Protein AF-0000000068441335 (afdb_homodimer)

Secondary structure (DSSP, 8-state):
-HHHHHHHHHHHHHTT----------HHHHHHHHB-S-S-HHHHHHHHHHHTT--SSS--SEEEEE-S-HHHHHHGGGTTEEE-STTEEEESS-EEEEEEEE-SBTTB--EEEEEEEE-EEEEEETTEEEEEEEE-/-HHHHHHHHHHHHHHH----------HHHHHHHHB-S-S-HHHHHHHHHHHTT--SSS--SEEEEE-S-HHHHHHGGGTTEEE-STTEEEESS-EEEEEEEE-SBTTB--EEEEEEEE-EEEEEETTEEEEEEEE-

InterPro domains:
  IPR001427 Pancreatic ribonuclease [PR00794] (45-64)
  IPR001427 Pancreatic ribonuclease [PR00794] (65-84)
  IPR001427 Pancreatic ribonuclease [PR00794] (87-105)
  IPR001427 Pancreatic ribonuclease [PR00794] (107-129)
  IPR001427 Pancreatic ribonuclease [PTHR11437] (4-134)
  IPR023412 Ribonuclease A-domain [PF00074] (26-132)
  IPR023412 Ribonuclease A-domain [SM00092] 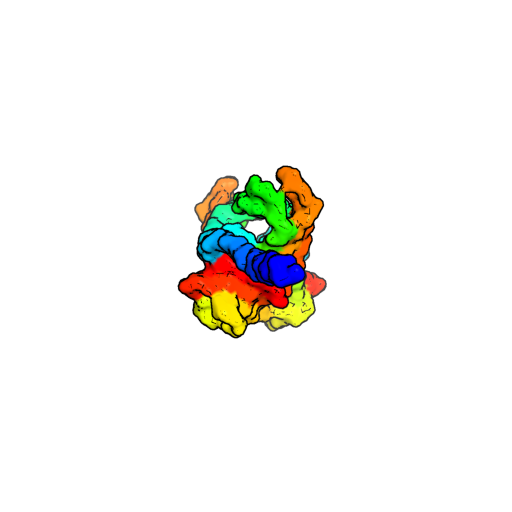(23-136)
  IPR036816 Ribonuclease A-like domain superfamily [G3DSA:3.10.130.10] (21-135)
  IPR036816 Ribonuclease A-like domain superfamily [SSF54076] (21-134)

Nearest PDB structures (foldseek):
  2zpo-assembly1_A  TM=8.616E-01  e=1.300E-09  Chelonia mydas
  3zbv-assembly1_A-2  TM=9.403E-01  e=8.404E-08  Mus musculus
  4qfi-assembly1_A  TM=8.355E-01  e=3.959E-08  Rattus norvegicus
  7bfl-assembly2_B  TM=8.631E-01  e=4.445E-08  Salmo salar
  3zbw-assembly1_A  TM=9.139E-01  e=3.004E-07  Mus musculus

Foldseek 3Di:
DVVVVVVVVVVVVVVPPCPVPPPPDDPVNVCVVPPDDDPALQVVCVVVCVVVVVQPPWADFKDKDWDDDQVLVLVQLVPQFDDDDDQKTKHPDKTWMKIWGWDDTPPDTGTDIDIDIFIWIFRDDPSGGDDTDDTD/DVVVVVVVVVVVVVVPPCPVPPPPDDPVNVCVVPPDDDPALQVVCVVVCVVVVVQPPWADFKDKDWDDDQVLVLVQLVPQFDDDDDQKTKHPDKTWMKIWGWDDTPPDTGTDIDIDIFIWIFRDDPSGGDDTDDTD

Radius of gyration: 25.33 Å; Cα contacts (8 Å, |Δi|>4): 497; chains: 2; bounding box: 40×99×66 Å

Sequence (272 aa):
MIIFRLLLQLVVLLGALLVHPGEASTYQTFANNHIAFPIDPSGYCDLMMRRKGLNQVRCKPINNFIYAPPSLIIAVCQGAGTHYEKNLFDSRRIFSVIHCTNTGRFPNCNYRGRAMIQRVRLGCVQRMPVHLAQLLMIIFRLLLQLVVLLGALLVHPGEASTYQTFANNHIAFPIDPSGYCDLMMRRKGLNQVRCKPINNFIYAPPSLIIAVCQGAGTHYEKNLFDSRRIFSVIHCTNTGRFPNCNYRGRAMIQRVRLGCVQRMPVHLAQLL

Organism: Pseudonaja textilis (NCBI:txid8673)

Solvent-accessible surface area (backbone atoms only — not comparable to full-atom values): 14575 Å² total; per-residue (Å²): 113,66,66,61,51,50,52,53,54,50,55,60,60,60,66,65,61,70,60,65,75,64,68,84,56,37,47,68,57,29,45,64,63,26,48,60,43,75,90,46,38,26,61,46,36,44,50,48,39,58,76,63,58,57,52,80,89,44,56,55,56,66,47,51,31,34,42,44,54,66,67,67,59,36,30,28,41,63,72,55,26,41,81,71,55,93,51,28,23,31,36,72,58,76,38,39,32,39,42,25,34,53,73,49,50,69,91,58,60,36,38,48,32,43,80,44,77,31,26,40,28,30,30,37,57,95,51,29,43,23,38,82,73,40,80,92,112,66,65,62,52,52,52,52,54,50,54,60,60,58,62,66,59,67,59,64,77,62,67,84,55,37,46,68,56,28,44,65,64,27,48,60,43,74,89,46,38,26,61,46,35,44,51,48,40,58,76,63,58,57,53,80,90,46,54,56,58,68,48,53,31,34,42,44,54,67,66,66,59,36,30,27,42,63,73,53,26,42,81,70,55,91,52,29,23,32,37,72,57,76,38,39,31,39,42,26,35,51,74,49,50,69,90,58,59,35,36,49,34,43,81,45,78,32,27,40,29,31,29,39,58,96,51,30,42,23,37,83,74,40,80,92

pLDDT: mean 87.74, std 18.15, range [36.56, 98.69]

Structure (mmCIF, N/CA/C/O backbone):
data_AF-0000000068441335-model_v1
#
loop_
_entity.id
_entity.type
_entity.pdbx_description
1 polymer 'Ribonuclease A-domain domain-containing protein'
#
loop_
_atom_site.group_PDB
_atom_site.id
_atom_site.type_symbol
_atom_site.label_atom_id
_atom_site.label_alt_id
_atom_site.label_comp_id
_atom_site.label_asym_id
_atom_site.label_entity_id
_atom_site.label_seq_id
_atom_site.pdbx_PDB_ins_code
_atom_site.Cartn_x
_atom_site.Cartn_y
_atom_site.Cartn_z
_atom_site.occupancy
_atom_site.B_iso_or_equiv
_atom_site.auth_seq_id
_atom_site.auth_comp_id
_atom_site.auth_asym_id
_atom_site.auth_atom_id
_atom_site.pdbx_PDB_model_num
ATOM 1 N N . MET A 1 1 ? -18.375 51.375 30.641 1 54.25 1 MET A N 1
ATOM 2 C CA . MET A 1 1 ? -18.938 50.562 29.562 1 54.25 1 MET A CA 1
ATOM 3 C C . MET A 1 1 ? -17.953 50.438 28.406 1 54.25 1 MET A C 1
ATOM 5 O O . MET A 1 1 ? -17.922 49.406 27.719 1 54.25 1 MET A O 1
ATOM 9 N N . ILE A 1 2 ? -17.062 51.469 28.25 1 64.44 2 ILE A N 1
ATOM 10 C CA . ILE A 1 2 ? -16.125 51.469 27.125 1 64.44 2 ILE A CA 1
ATOM 11 C C . ILE A 1 2 ? -14.984 50.5 27.406 1 64.44 2 ILE A C 1
ATOM 13 O O . ILE A 1 2 ? -14.547 49.781 26.5 1 64.44 2 ILE A O 1
ATOM 17 N N . ILE A 1 3 ? -14.547 50.406 28.719 1 64 3 ILE A N 1
ATOM 18 C CA . ILE A 1 3 ? -13.445 49.531 29.047 1 64 3 ILE A CA 1
ATOM 19 C C . ILE A 1 3 ? -13.891 48.062 28.844 1 64 3 ILE A C 1
ATOM 21 O O . ILE A 1 3 ? -13.141 47.25 28.312 1 64 3 ILE A O 1
ATOM 25 N N . PHE A 1 4 ? -15.141 47.781 29.234 1 59.12 4 PHE A N 1
ATOM 26 C CA . PHE A 1 4 ? -15.602 46.406 29.031 1 59.12 4 PHE A CA 1
ATOM 27 C C . PHE A 1 4 ? -15.711 46.094 27.547 1 59.12 4 PHE A C 1
ATOM 29 O O . PHE A 1 4 ? -15.398 44.969 27.109 1 59.12 4 PHE A O 1
ATOM 36 N N . ARG A 1 5 ? -16.078 47.125 26.766 1 60.69 5 ARG A N 1
ATOM 37 C CA . ARG A 1 5 ? -16.188 46.906 25.328 1 60.69 5 ARG A CA 1
ATOM 38 C C . ARG A 1 5 ? -14.812 46.75 24.703 1 60.69 5 ARG A C 1
ATOM 40 O O . ARG A 1 5 ? -14.641 45.938 23.781 1 60.69 5 ARG A O 1
ATOM 47 N N . LEU A 1 6 ? -13.773 47.438 25.25 1 61.09 6 LEU A N 1
ATOM 48 C CA . LEU A 1 6 ? -12.445 47.312 24.672 1 61.09 6 LEU A CA 1
ATOM 49 C C . LEU A 1 6 ? -11.82 45.969 25.094 1 61.09 6 LEU A C 1
ATOM 51 O O . LEU A 1 6 ? -11.102 45.344 24.312 1 61.09 6 LEU A O 1
ATOM 55 N N . LEU A 1 7 ? -12.156 45.562 26.328 1 59.19 7 LEU A N 1
ATOM 56 C CA . LEU A 1 7 ? -11.602 44.281 26.734 1 59.19 7 LEU A CA 1
ATOM 57 C C . LEU A 1 7 ? -12.227 43.125 25.953 1 59.19 7 LEU A C 1
ATOM 59 O O . LEU A 1 7 ? -11.539 42.156 25.609 1 59.19 7 LEU A O 1
ATOM 63 N N . LEU A 1 8 ? -13.547 43.281 25.594 1 56.44 8 LEU A N 1
ATOM 64 C CA . LEU A 1 8 ? -14.156 42.188 24.828 1 56.44 8 LEU A CA 1
ATOM 65 C C . LEU A 1 8 ? -13.617 42.156 23.391 1 56.44 8 LEU A C 1
ATOM 67 O O . LEU A 1 8 ? -13.453 41.094 22.812 1 56.44 8 LEU A O 1
ATOM 71 N N . GLN A 1 9 ? -13.297 43.344 22.875 1 56 9 GLN A N 1
ATOM 72 C CA . GLN A 1 9 ? -12.742 43.344 21.531 1 56 9 GLN A CA 1
ATOM 73 C C . GLN A 1 9 ? -11.32 42.781 21.531 1 56 9 GLN A C 1
ATOM 75 O O . GLN A 1 9 ? -10.844 42.281 20.5 1 56 9 GLN A O 1
ATOM 80 N N . LEU A 1 10 ? -10.586 42.906 22.609 1 53.44 10 LEU A N 1
ATOM 81 C CA . LEU A 1 10 ? -9.242 42.375 22.625 1 53.44 10 LEU A CA 1
ATOM 82 C C . LEU A 1 10 ? -9.289 40.844 22.703 1 53.44 10 LEU A C 1
ATOM 84 O O . LEU A 1 10 ? -8.461 40.156 22.094 1 53.44 10 LEU A O 1
ATOM 88 N N . VAL A 1 11 ? -10.273 40.281 23.516 1 51.81 11 VAL A N 1
ATOM 89 C CA . VAL A 1 11 ? -10.297 38.812 23.641 1 51.81 11 VAL A CA 1
ATOM 90 C C . VAL A 1 11 ? -10.688 38.219 22.297 1 51.81 11 VAL A C 1
ATOM 92 O O . VAL A 1 11 ? -10.18 37.156 21.922 1 51.81 11 VAL A O 1
ATOM 95 N N . VAL A 1 12 ? -11.625 38.844 21.5 1 48.03 12 VAL A N 1
ATOM 96 C CA . VAL A 1 12 ? -12 38.25 20.219 1 48.03 12 VAL A CA 1
ATOM 97 C C . VAL A 1 12 ? -10.805 38.25 19.266 1 48.03 12 VAL A C 1
ATOM 99 O O . VAL A 1 12 ? -10.602 37.312 18.5 1 48.03 12 VAL A O 1
ATOM 102 N N . LEU A 1 13 ? -10.008 39.344 19.297 1 46.53 13 LEU A N 1
ATOM 103 C CA . LEU A 1 13 ? -8.898 39.344 18.344 1 46.53 13 LEU A CA 1
ATOM 104 C C . LEU A 1 13 ? -7.84 38.312 18.734 1 46.53 13 LEU A C 1
ATOM 106 O O . LEU A 1 13 ? -7.168 37.75 17.859 1 46.53 13 LEU A O 1
ATOM 110 N N . LEU A 1 14 ? -7.609 38.094 20.016 1 44.72 14 LEU A N 1
ATOM 111 C CA . LEU A 1 14 ? -6.523 37.156 20.359 1 44.72 14 LEU A CA 1
ATOM 112 C C . LEU A 1 14 ? -6.91 35.719 20.047 1 44.72 14 LEU A C 1
ATOM 114 O O . LEU A 1 14 ? -6.078 34.812 20.156 1 44.72 14 LEU A O 1
ATOM 118 N N . GLY A 1 15 ? -8.195 35.375 20.109 1 42 15 GLY A N 1
ATOM 119 C CA . GLY A 1 15 ? -8.516 34 19.812 1 42 15 GLY A CA 1
ATOM 120 C C . GLY A 1 15 ? -8.086 33.562 18.422 1 42 15 GLY A C 1
ATOM 121 O O . GLY A 1 15 ? -8.242 32.406 18.047 1 42 15 GLY A O 1
ATOM 122 N N . ALA A 1 16 ? -8.094 34.469 17.438 1 38.12 16 ALA A N 1
ATOM 123 C CA . ALA A 1 16 ? -7.812 34.031 16.078 1 38.12 16 ALA A CA 1
ATOM 124 C C . ALA A 1 16 ? -6.398 33.438 15.977 1 38.12 16 ALA A C 1
ATOM 126 O O . ALA A 1 16 ? -6.145 32.531 15.18 1 38.12 16 ALA A O 1
ATOM 127 N N . LEU A 1 17 ? -5.449 34.156 16.516 1 37.38 17 LEU A N 1
ATOM 128 C CA . LEU A 1 17 ? -4.102 33.906 16.016 1 37.38 17 LEU A CA 1
ATOM 129 C C . LEU A 1 17 ? -3.562 32.594 16.531 1 37.38 17 LEU A C 1
ATOM 131 O O . LEU A 1 17 ? -2.359 32.312 16.453 1 37.38 17 LEU A O 1
ATOM 135 N N . LEU A 1 18 ? -4.219 32 17.531 1 37.12 18 LEU A N 1
ATOM 136 C CA . LEU A 1 18 ? -3.438 30.828 17.875 1 37.12 18 LEU A CA 1
ATOM 137 C C . LEU A 1 18 ? -3.158 29.984 16.641 1 37.12 18 LEU A C 1
ATOM 139 O O . LEU A 1 18 ? -3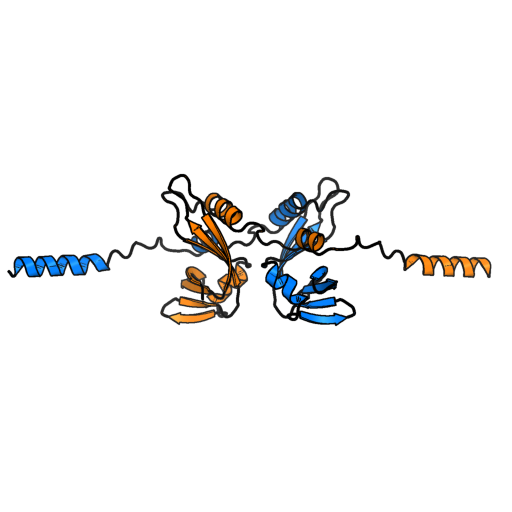.955 29.109 16.281 1 37.12 18 LEU A O 1
ATOM 143 N N . VAL A 1 19 ? -2.818 30.609 15.531 1 36.56 19 VAL A N 1
ATOM 144 C CA . VAL A 1 19 ? -2.146 29.812 14.508 1 36.56 19 VAL A CA 1
ATOM 145 C C . VAL A 1 19 ? -1.168 28.844 15.172 1 36.56 19 VAL A C 1
ATOM 147 O O . VAL A 1 19 ? -0.216 29.266 15.836 1 36.56 19 VAL A O 1
ATOM 150 N N . HIS A 1 20 ? -1.553 27.828 15.906 1 39.97 20 HIS A N 1
ATOM 151 C CA . HIS A 1 20 ? -0.571 26.812 16.297 1 39.97 20 HIS A CA 1
ATOM 152 C C . HIS A 1 20 ? 0.604 26.797 15.32 1 39.97 20 HIS A C 1
ATOM 154 O O . HIS A 1 20 ? 0.412 26.891 14.102 1 39.97 20 HIS A O 1
ATOM 160 N N . PRO A 1 21 ? 1.731 27.344 15.68 1 38.56 21 PRO A N 1
ATOM 161 C CA . PRO A 1 21 ? 2.893 27.094 14.82 1 38.56 21 PRO A CA 1
ATOM 162 C C . PRO A 1 21 ? 2.854 25.734 14.148 1 38.56 21 PRO A C 1
ATOM 164 O O . PRO A 1 21 ? 2.859 24.703 14.828 1 38.56 21 PRO A O 1
ATOM 167 N N . GLY A 1 22 ? 1.95 25.5 13.25 1 42.5 22 GLY A N 1
ATOM 168 C CA . GLY A 1 22 ? 2.107 24.219 12.57 1 42.5 22 GLY A CA 1
ATOM 169 C C . GLY A 1 22 ? 3.559 23.812 12.398 1 42.5 22 GLY A C 1
ATOM 170 O O . GLY A 1 22 ? 4.418 24.641 12.109 1 42.5 22 GLY A O 1
ATOM 171 N N . GLU A 1 23 ? 4.156 23.125 13.375 1 47.53 23 GLU A N 1
ATOM 172 C CA . GLU A 1 23 ? 5.496 22.641 13.062 1 47.53 23 GLU A CA 1
ATOM 173 C C . GLU A 1 23 ? 5.797 22.75 11.57 1 47.53 23 GLU A C 1
ATOM 175 O O . GLU A 1 23 ? 4.91 22.562 10.742 1 47.53 23 GLU A O 1
ATOM 180 N N . ALA A 1 24 ? 6.633 23.672 11.195 1 57.31 24 ALA A N 1
ATOM 181 C CA . ALA A 1 24 ? 7.059 23.766 9.797 1 57.31 24 ALA A CA 1
ATOM 182 C C . ALA A 1 24 ? 7.008 22.406 9.117 1 57.31 24 ALA A C 1
ATOM 184 O O . ALA A 1 24 ? 7.734 21.484 9.492 1 57.31 24 ALA A O 1
ATOM 185 N N . SER A 1 25 ? 5.883 21.922 8.562 1 83.81 25 SER A N 1
ATOM 186 C CA . SER A 1 25 ? 5.668 20.641 7.914 1 83.81 25 SER A CA 1
ATOM 187 C C . SER A 1 25 ? 6.562 20.484 6.688 1 83.81 25 SER A C 1
ATOM 189 O O . SER A 1 25 ? 6.648 21.391 5.855 1 83.81 25 SER A O 1
ATOM 191 N N . THR A 1 26 ? 7.734 19.766 6.84 1 94.31 26 THR A N 1
ATOM 192 C CA . THR A 1 26 ? 8.625 19.375 5.754 1 94.31 26 THR A CA 1
ATOM 193 C C . THR A 1 26 ? 8.133 18.109 5.07 1 94.31 26 THR A C 1
ATOM 195 O O . THR A 1 26 ? 7.191 17.469 5.547 1 94.31 26 THR A O 1
ATOM 198 N N . TYR A 1 27 ? 8.734 17.953 3.936 1 96.69 27 TYR A N 1
ATOM 199 C CA . TYR A 1 27 ? 8.43 16.703 3.264 1 96.69 27 TYR A CA 1
ATOM 200 C C . TYR A 1 27 ? 8.781 15.508 4.145 1 96.69 27 TYR A C 1
ATOM 202 O O . TYR A 1 27 ? 8.055 14.516 4.172 1 96.69 27 TYR A O 1
ATOM 210 N N . GLN A 1 28 ? 9.953 15.648 4.824 1 95.31 28 GLN A N 1
ATOM 211 C CA . GLN A 1 28 ? 10.391 14.531 5.645 1 95.31 28 GLN A CA 1
ATOM 212 C C . GLN A 1 28 ? 9.367 14.203 6.727 1 95.31 28 GLN A C 1
ATOM 214 O O . GLN A 1 28 ? 9.062 13.031 6.965 1 95.31 28 GLN A O 1
ATOM 219 N N . THR A 1 29 ? 8.844 15.18 7.363 1 95 29 THR A N 1
ATOM 220 C CA . THR A 1 29 ? 7.824 14.969 8.383 1 95 29 THR A CA 1
ATOM 221 C C . THR A 1 29 ? 6.551 14.406 7.766 1 95 29 THR A C 1
ATOM 223 O O . THR A 1 29 ? 5.945 13.484 8.312 1 95 29 THR A O 1
ATOM 226 N N . PHE A 1 30 ? 6.211 14.969 6.633 1 97.56 30 PHE A N 1
ATOM 227 C CA . PHE A 1 30 ? 5.062 14.461 5.898 1 97.56 30 PHE A CA 1
ATOM 228 C C . PHE A 1 30 ? 5.238 12.977 5.578 1 97.56 30 PHE A C 1
ATOM 230 O O . PHE A 1 30 ? 4.34 12.172 5.824 1 97.56 30 PHE A O 1
ATOM 237 N N . ALA A 1 31 ? 6.363 12.664 4.996 1 96.25 31 ALA A N 1
ATOM 238 C CA . ALA A 1 31 ? 6.625 11.289 4.582 1 96.25 31 ALA A CA 1
ATOM 239 C C . ALA A 1 31 ? 6.559 10.336 5.77 1 96.25 31 ALA A C 1
ATOM 241 O O . ALA A 1 31 ? 5.965 9.258 5.68 1 96.25 31 ALA A O 1
ATOM 242 N N . ASN A 1 32 ? 7.156 10.719 6.871 1 94.62 32 ASN A N 1
ATOM 243 C CA . ASN A 1 32 ? 7.09 9.898 8.078 1 94.62 32 ASN A CA 1
ATOM 244 C C . ASN A 1 32 ? 5.648 9.703 8.547 1 94.62 32 ASN A C 1
ATOM 246 O O . ASN A 1 32 ? 5.238 8.586 8.852 1 94.62 32 ASN A O 1
ATOM 250 N N . ASN A 1 33 ? 4.867 10.734 8.492 1 95.94 33 ASN A N 1
ATOM 251 C CA . ASN A 1 33 ? 3.547 10.734 9.117 1 95.94 33 ASN A CA 1
ATOM 252 C C . ASN A 1 33 ? 2.516 10.031 8.234 1 95.94 33 ASN A C 1
ATOM 254 O O . ASN A 1 33 ? 1.528 9.492 8.734 1 95.94 33 ASN A O 1
ATOM 258 N N . HIS A 1 34 ? 2.777 10.008 6.871 1 96.56 34 HIS A N 1
ATOM 259 C CA . HIS A 1 34 ? 1.616 9.719 6.035 1 96.56 34 HIS A CA 1
ATOM 260 C C . HIS A 1 34 ? 1.947 8.688 4.965 1 96.56 34 HIS A C 1
ATOM 262 O O . HIS A 1 34 ? 1.047 8.133 4.328 1 96.56 34 HIS A O 1
ATOM 268 N N . ILE A 1 35 ? 3.215 8.367 4.715 1 94.5 35 ILE A N 1
ATOM 269 C CA . ILE A 1 35 ? 3.535 7.418 3.656 1 94.5 35 ILE A CA 1
ATOM 270 C C . ILE A 1 35 ? 3.787 6.039 4.262 1 94.5 35 ILE A C 1
ATOM 272 O O . ILE A 1 35 ? 4.66 5.883 5.121 1 94.5 35 ILE A O 1
ATOM 276 N N . ALA A 1 36 ? 2.994 5.062 3.852 1 90.56 36 ALA A N 1
ATOM 277 C CA . ALA A 1 36 ? 3.092 3.695 4.352 1 90.56 36 ALA A CA 1
ATOM 278 C C . ALA A 1 36 ? 3.719 2.773 3.311 1 90.56 36 ALA A C 1
ATOM 280 O O . ALA A 1 36 ? 3.406 1.581 3.26 1 90.56 36 ALA A O 1
ATOM 281 N N . PHE A 1 37 ? 4.617 3.098 2.586 1 89.88 37 PHE A N 1
ATOM 282 C CA . PHE A 1 37 ? 5.348 2.312 1.597 1 89.88 37 PHE A CA 1
ATOM 283 C C . PHE A 1 37 ? 6.762 2.018 2.076 1 89.88 37 PHE A C 1
ATOM 285 O O . PHE A 1 37 ? 7.391 2.854 2.73 1 89.88 37 PHE A O 1
ATOM 292 N N . PRO A 1 38 ? 7.227 0.786 1.729 1 86.38 38 PRO A N 1
ATOM 293 C CA . PRO A 1 38 ? 8.547 0.432 2.26 1 86.38 38 PRO A CA 1
ATOM 294 C C . PRO A 1 38 ? 9.641 1.396 1.811 1 86.38 38 PRO A C 1
ATOM 296 O O . PRO A 1 38 ? 9.773 1.671 0.616 1 86.38 38 PRO A O 1
ATOM 299 N N . ILE A 1 39 ? 10.391 1.878 2.785 1 83 39 ILE A N 1
ATOM 300 C CA . ILE A 1 39 ? 11.547 2.73 2.51 1 83 39 ILE A CA 1
ATOM 301 C C . ILE A 1 39 ? 12.672 1.896 1.911 1 83 39 ILE A C 1
ATOM 303 O O . ILE A 1 39 ? 13.383 2.355 1.012 1 83 39 ILE A O 1
ATOM 307 N N . ASP A 1 40 ? 12.781 0.756 2.342 1 91.75 40 ASP A N 1
ATOM 308 C CA . ASP A 1 40 ? 13.758 -0.223 1.875 1 91.75 40 ASP A CA 1
ATOM 309 C C . ASP A 1 40 ? 13.062 -1.45 1.285 1 91.75 40 ASP A C 1
ATOM 311 O O . ASP A 1 40 ? 12.758 -2.404 2.004 1 91.75 40 ASP A O 1
ATOM 315 N N . PRO A 1 41 ? 12.922 -1.444 -0.054 1 94.25 41 PRO A N 1
ATOM 316 C CA . PRO A 1 41 ? 12.203 -2.559 -0.676 1 94.25 41 PRO A CA 1
ATOM 317 C C . PRO A 1 41 ? 12.891 -3.904 -0.45 1 94.25 41 PRO A C 1
ATOM 319 O O . PRO A 1 41 ? 12.219 -4.926 -0.306 1 94.25 41 PRO A O 1
ATOM 322 N N . SER A 1 42 ? 14.188 -3.945 -0.464 1 96.69 42 SER A N 1
ATOM 323 C CA . SER A 1 42 ? 14.898 -5.203 -0.244 1 96.69 42 SER A CA 1
ATOM 324 C C . SER A 1 42 ? 14.656 -5.73 1.167 1 96.69 42 SER A C 1
ATOM 326 O O . SER A 1 42 ? 14.367 -6.914 1.352 1 96.69 42 SER A O 1
ATOM 328 N N . GLY A 1 43 ? 14.812 -4.848 2.164 1 95.31 43 GLY A N 1
ATOM 329 C CA . GLY A 1 43 ? 14.484 -5.242 3.525 1 95.31 43 GLY A CA 1
ATOM 330 C C . GLY A 1 43 ? 13.055 -5.703 3.689 1 95.31 43 GLY A C 1
ATOM 331 O O . GLY A 1 43 ? 12.781 -6.664 4.41 1 95.31 43 GLY A O 1
ATOM 332 N N . TYR A 1 44 ? 12.172 -5.023 3.033 1 94.88 44 TYR A N 1
ATOM 333 C CA . TYR A 1 44 ? 10.773 -5.426 3.043 1 94.88 44 TYR A CA 1
ATOM 334 C C . TYR A 1 44 ? 10.602 -6.836 2.496 1 94.88 44 TYR A C 1
ATOM 336 O O . TYR A 1 44 ? 9.898 -7.66 3.092 1 94.88 44 TYR A O 1
ATOM 344 N N . CYS A 1 45 ? 11.195 -7.105 1.347 1 97.62 45 CYS A N 1
ATOM 345 C CA . CYS A 1 45 ? 11.117 -8.43 0.748 1 97.62 45 CYS A CA 1
ATOM 346 C C . CYS A 1 45 ? 11.633 -9.5 1.708 1 97.62 45 CYS A C 1
ATOM 348 O O . CYS A 1 45 ? 10.977 -10.516 1.927 1 97.62 45 CYS A O 1
ATOM 350 N N . ASP A 1 46 ? 12.781 -9.242 2.283 1 97.38 46 ASP A N 1
ATOM 351 C CA . ASP A 1 46 ? 13.344 -10.203 3.227 1 97.38 46 ASP A CA 1
ATOM 352 C C . ASP A 1 46 ? 12.375 -10.484 4.375 1 97.38 46 ASP A C 1
ATOM 354 O O . ASP A 1 46 ? 12.141 -11.641 4.727 1 97.38 46 ASP A O 1
ATOM 358 N N . LEU A 1 47 ? 11.844 -9.414 4.902 1 94.94 47 LEU A N 1
ATOM 359 C CA . LEU A 1 47 ? 10.93 -9.555 6.035 1 94.94 47 LEU A CA 1
ATOM 360 C C . LEU A 1 47 ? 9.664 -10.297 5.621 1 94.94 47 LEU A C 1
ATOM 362 O O . LEU A 1 47 ? 9.25 -11.242 6.289 1 94.94 47 LEU A O 1
ATOM 366 N N . MET A 1 48 ? 9.07 -9.922 4.562 1 95.81 48 MET A N 1
ATOM 367 C CA . MET A 1 48 ? 7.77 -10.453 4.172 1 95.81 48 MET A CA 1
ATOM 368 C C . MET A 1 48 ? 7.883 -11.898 3.709 1 95.81 48 MET A C 1
ATOM 370 O O . MET A 1 48 ? 7.012 -12.719 3.996 1 95.81 48 MET A O 1
ATOM 374 N N . MET A 1 49 ? 8.938 -12.219 2.947 1 97.12 49 MET A N 1
ATOM 375 C CA . MET A 1 49 ? 9.148 -13.594 2.521 1 97.12 49 MET A CA 1
ATOM 376 C C . MET A 1 49 ? 9.234 -14.531 3.723 1 97.12 49 MET A C 1
ATOM 378 O O . MET A 1 49 ? 8.711 -15.648 3.686 1 97.12 49 MET A O 1
ATOM 382 N N . ARG A 1 50 ? 9.875 -14.062 4.738 1 94.38 50 ARG A N 1
ATOM 383 C CA . ARG A 1 50 ? 10.016 -14.852 5.957 1 94.38 50 ARG A CA 1
ATOM 384 C C . ARG A 1 50 ? 8.695 -14.938 6.707 1 94.38 50 ARG A C 1
ATOM 386 O O . ARG A 1 50 ? 8.25 -16.031 7.066 1 94.38 50 ARG A O 1
ATOM 393 N N . ARG A 1 51 ? 8.047 -13.82 6.91 1 93 51 ARG A N 1
ATOM 394 C CA . ARG A 1 51 ? 6.824 -13.742 7.699 1 93 51 ARG A CA 1
ATOM 395 C C . ARG A 1 51 ? 5.715 -14.586 7.074 1 93 51 ARG A C 1
ATOM 397 O O . ARG A 1 51 ? 4.918 -15.195 7.789 1 93 51 ARG A O 1
ATOM 404 N N . LYS A 1 52 ? 5.691 -14.625 5.797 1 95.25 52 LYS A N 1
ATOM 405 C CA . LYS A 1 52 ? 4.609 -15.312 5.098 1 95.25 52 LYS A CA 1
ATOM 406 C C . LYS A 1 52 ? 4.977 -16.766 4.797 1 95.25 52 LYS A C 1
ATOM 408 O O . LYS A 1 52 ? 4.18 -17.5 4.215 1 95.25 52 LYS A O 1
ATOM 413 N N . GLY A 1 53 ? 6.156 -17.156 5.133 1 95.88 53 GLY A N 1
ATOM 414 C CA . GLY A 1 53 ? 6.574 -18.531 4.973 1 95.88 53 GLY A CA 1
ATOM 415 C C . GLY A 1 53 ? 6.762 -18.938 3.521 1 95.88 53 GLY A C 1
ATOM 416 O O . GLY A 1 53 ? 6.398 -20.047 3.129 1 95.88 53 GLY A O 1
ATOM 417 N N . LEU A 1 54 ? 7.363 -18.078 2.756 1 96.69 54 LEU A N 1
ATOM 418 C CA . LEU A 1 54 ? 7.438 -18.344 1.323 1 96.69 54 LEU A CA 1
ATOM 419 C C . LEU A 1 54 ? 8.742 -19.047 0.966 1 96.69 54 LEU A C 1
ATOM 421 O O . LEU A 1 54 ? 8.945 -19.438 -0.186 1 96.69 54 LEU A O 1
ATOM 425 N N . ASN A 1 55 ? 9.586 -19.234 1.925 1 95.75 55 ASN A N 1
ATOM 426 C CA . ASN A 1 55 ? 10.898 -19.828 1.726 1 95.75 55 ASN A CA 1
ATOM 427 C C . ASN A 1 55 ? 11.094 -21.062 2.619 1 95.75 55 ASN A C 1
ATOM 429 O O . ASN A 1 55 ? 12.086 -21.141 3.346 1 95.75 55 ASN A O 1
ATOM 433 N N . GLN A 1 56 ? 10.305 -22.062 2.5 1 92.81 56 GLN A N 1
ATOM 434 C CA . GLN A 1 56 ? 10.336 -23.172 3.449 1 92.81 56 GLN A CA 1
ATOM 435 C C . GLN A 1 56 ? 11.258 -24.281 2.969 1 92.81 56 GLN A C 1
ATOM 437 O O . GLN A 1 56 ? 12 -24.859 3.762 1 92.81 56 GLN A O 1
ATOM 442 N N . VAL A 1 57 ? 11.344 -24.578 1.721 1 93.38 57 VAL A N 1
ATOM 443 C CA . VAL A 1 57 ? 12.133 -25.688 1.19 1 93.38 57 VAL A CA 1
ATOM 444 C C . VAL A 1 57 ? 13.188 -25.156 0.225 1 93.38 57 VAL A C 1
ATOM 446 O O . VAL A 1 57 ? 14.211 -25.812 0.003 1 93.38 57 VAL A O 1
ATOM 449 N N . ARG A 1 58 ? 13.031 -24.094 -0.266 1 96.5 58 ARG A N 1
ATOM 450 C CA . ARG A 1 58 ? 13.906 -23.359 -1.175 1 96.5 58 ARG A CA 1
ATOM 451 C C . ARG A 1 58 ? 13.641 -21.859 -1.1 1 96.5 58 ARG A C 1
ATOM 453 O O . ARG A 1 58 ? 12.648 -21.422 -0.51 1 96.5 58 ARG A O 1
ATOM 460 N N . CYS A 1 59 ? 14.547 -21.125 -1.654 1 97.88 59 CYS A N 1
ATOM 461 C CA . CYS A 1 59 ? 14.266 -19.703 -1.839 1 97.88 59 CYS A CA 1
ATOM 462 C C . CYS A 1 59 ? 13.367 -19.484 -3.049 1 97.88 59 CYS A C 1
ATOM 464 O O . CYS A 1 59 ? 13.742 -19.812 -4.176 1 97.88 59 CYS A O 1
ATOM 466 N N . LYS A 1 60 ? 12.148 -19.031 -2.809 1 96.38 60 LYS A N 1
ATOM 467 C CA . LYS A 1 60 ? 11.312 -18.672 -3.951 1 96.38 60 LYS A CA 1
ATOM 468 C C . LYS A 1 60 ? 12.031 -17.672 -4.855 1 96.38 60 LYS A C 1
ATOM 470 O O . LYS A 1 60 ? 12.5 -16.625 -4.391 1 96.38 60 LYS A O 1
ATOM 475 N N . PRO A 1 61 ? 12.172 -17.969 -6.102 1 96.56 61 PRO A N 1
ATOM 476 C CA . PRO A 1 61 ? 13.008 -17.125 -6.953 1 96.56 61 PRO A CA 1
ATOM 477 C C . PRO A 1 61 ? 12.461 -15.703 -7.102 1 96.56 61 PRO A C 1
ATOM 479 O O . PRO A 1 61 ? 13.219 -14.727 -7.012 1 96.56 61 PRO A O 1
ATOM 482 N N . ILE A 1 62 ? 11.164 -15.602 -7.398 1 97.5 62 ILE A N 1
ATOM 483 C CA . ILE A 1 62 ? 10.523 -14.305 -7.617 1 97.5 62 ILE A CA 1
ATOM 484 C C . ILE A 1 62 ? 9.188 -14.258 -6.883 1 97.5 62 ILE A C 1
ATOM 486 O O . ILE A 1 62 ? 8.445 -15.242 -6.867 1 97.5 62 ILE A O 1
ATOM 490 N N . ASN A 1 63 ? 8.945 -13.172 -6.203 1 97.31 63 ASN A N 1
ATOM 491 C CA . ASN A 1 63 ? 7.605 -12.914 -5.676 1 97.31 63 ASN A CA 1
ATOM 492 C C . ASN A 1 63 ? 7.211 -11.453 -5.859 1 97.31 63 ASN A C 1
ATOM 494 O O . ASN A 1 63 ? 8.062 -10.562 -5.812 1 97.31 63 ASN A O 1
ATOM 498 N N . ASN A 1 64 ? 5.934 -11.211 -6.156 1 97.81 64 ASN A N 1
ATOM 499 C CA . ASN A 1 64 ? 5.379 -9.867 -6.27 1 97.81 64 ASN A CA 1
ATOM 500 C C . ASN A 1 64 ? 4.348 -9.586 -5.184 1 97.81 64 ASN A C 1
ATOM 502 O O . ASN A 1 64 ? 3.424 -10.375 -4.98 1 97.81 64 ASN A O 1
ATOM 506 N N . PHE A 1 65 ? 4.559 -8.508 -4.473 1 96.88 65 PHE A N 1
ATOM 507 C CA . PHE A 1 65 ? 3.6 -8.078 -3.461 1 96.88 65 PHE A CA 1
ATOM 508 C C . PHE A 1 65 ? 2.818 -6.863 -3.941 1 96.88 65 PHE A C 1
ATOM 510 O O . PHE A 1 65 ? 3.406 -5.828 -4.27 1 96.88 65 PHE A O 1
ATOM 517 N N . ILE A 1 66 ? 1.475 -6.969 -3.982 1 95.81 66 ILE A N 1
ATOM 518 C CA . ILE A 1 66 ? 0.608 -5.875 -4.406 1 95.81 66 ILE A CA 1
ATOM 519 C C . ILE A 1 66 ? 0.186 -5.051 -3.193 1 95.81 66 ILE A C 1
ATOM 521 O O . ILE A 1 66 ? -0.374 -5.59 -2.234 1 95.81 66 ILE A O 1
ATOM 525 N N . TYR A 1 67 ? 0.479 -3.811 -3.23 1 92.5 67 TYR A N 1
ATOM 526 C CA . TYR A 1 67 ? 0.151 -2.885 -2.152 1 92.5 67 TYR A CA 1
ATOM 527 C C . TYR A 1 67 ? -1.214 -2.246 -2.379 1 92.5 67 TYR A C 1
ATOM 529 O O . TYR A 1 67 ? -1.305 -1.069 -2.73 1 92.5 67 TYR A O 1
ATOM 537 N N . ALA A 1 68 ? -2.277 -2.992 -2.137 1 92.69 68 ALA A N 1
ATOM 538 C CA . ALA A 1 68 ? -3.654 -2.527 -2.273 1 92.69 68 ALA A CA 1
ATOM 539 C C . ALA A 1 68 ? -4.605 -3.365 -1.422 1 92.69 68 ALA A C 1
ATOM 541 O O . ALA A 1 68 ? -4.297 -4.512 -1.087 1 92.69 68 ALA A O 1
ATOM 542 N N . PRO A 1 69 ? -5.805 -2.764 -1.029 1 91.5 69 PRO A N 1
ATOM 543 C CA . PRO A 1 69 ? -6.785 -3.57 -0.301 1 91.5 69 PRO A CA 1
ATOM 544 C C . PRO A 1 69 ? -7.234 -4.801 -1.084 1 91.5 69 PRO A C 1
ATOM 546 O O . PRO A 1 69 ? -7.383 -4.738 -2.309 1 91.5 69 PRO A O 1
ATOM 549 N N . PRO A 1 70 ? -7.492 -5.867 -0.279 1 94.06 70 PRO A N 1
ATOM 550 C CA . PRO A 1 70 ? -7.91 -7.102 -0.947 1 94.06 70 PRO A CA 1
ATOM 551 C C . PRO A 1 70 ? -9.117 -6.898 -1.8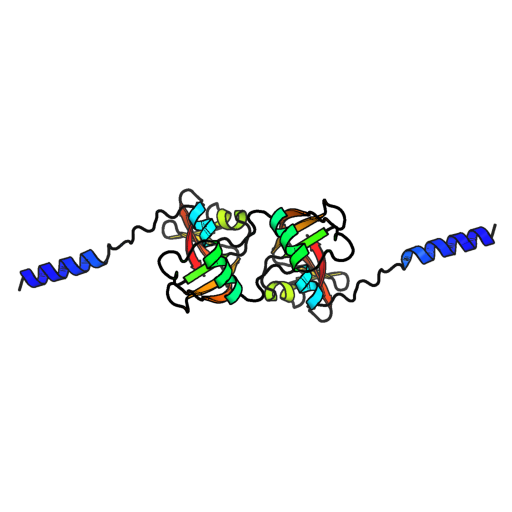65 1 94.06 70 PRO A C 1
ATOM 553 O O . PRO A 1 70 ? -9.188 -7.504 -2.938 1 94.06 70 PRO A O 1
ATOM 556 N N . SER A 1 71 ? -9.992 -5.984 -1.495 1 93.31 71 SER A N 1
ATOM 557 C CA . SER A 1 71 ? -11.211 -5.797 -2.268 1 93.31 71 SER A CA 1
ATOM 558 C C . SER A 1 71 ? -10.906 -5.305 -3.678 1 93.31 71 SER A C 1
ATOM 560 O O . SER A 1 71 ? -11.555 -5.723 -4.641 1 93.31 71 SER A O 1
ATOM 562 N N . LEU A 1 72 ? -9.914 -4.449 -3.842 1 94.5 72 LEU A N 1
ATOM 563 C CA . LEU A 1 72 ? -9.547 -3.916 -5.148 1 94.5 72 LEU A CA 1
ATOM 564 C C . LEU A 1 72 ? -8.922 -5 -6.023 1 94.5 72 LEU A C 1
ATOM 566 O O . LEU A 1 72 ? -9.117 -5.008 -7.242 1 94.5 72 LEU A O 1
ATOM 570 N N . ILE A 1 73 ? -8.203 -5.863 -5.395 1 96.94 73 ILE A N 1
ATOM 571 C CA . ILE A 1 73 ? -7.539 -6.941 -6.117 1 96.94 73 ILE A CA 1
ATOM 572 C C . ILE A 1 73 ? -8.562 -7.992 -6.539 1 96.94 73 ILE A C 1
ATOM 574 O O . ILE A 1 73 ? -8.555 -8.445 -7.688 1 96.94 73 ILE A O 1
ATOM 578 N N . ILE A 1 74 ? -9.469 -8.336 -5.629 1 97.56 74 ILE A N 1
ATOM 579 C CA . ILE A 1 74 ? -10.531 -9.297 -5.906 1 97.56 74 ILE A CA 1
ATOM 580 C C . ILE A 1 74 ? -11.414 -8.766 -7.035 1 97.56 74 ILE A C 1
ATOM 582 O O . ILE A 1 74 ? -11.859 -9.531 -7.895 1 97.56 74 ILE A O 1
ATOM 586 N N . ALA A 1 75 ? -11.617 -7.484 -7.086 1 97.75 75 ALA A N 1
ATOM 587 C CA . ALA A 1 75 ? -12.5 -6.863 -8.07 1 97.75 75 ALA A CA 1
ATOM 588 C C . ALA A 1 75 ? -12.016 -7.137 -9.492 1 97.75 75 ALA A C 1
ATOM 590 O O . ALA A 1 75 ? -12.812 -7.164 -10.43 1 97.75 75 ALA A O 1
ATOM 591 N N . VAL A 1 76 ? -10.719 -7.363 -9.719 1 98.38 76 VAL A N 1
ATOM 592 C CA . VAL A 1 76 ? -10.172 -7.672 -11.031 1 98.38 76 VAL A CA 1
ATOM 593 C C . VAL A 1 76 ? -10.844 -8.922 -11.594 1 98.38 76 VAL A C 1
ATOM 595 O O . VAL A 1 76 ? -11.109 -9 -12.797 1 98.38 76 VAL A O 1
ATOM 598 N N . CYS A 1 77 ? -11.148 -9.852 -10.742 1 98.5 77 CYS A N 1
ATOM 599 C CA . CYS A 1 77 ? -11.773 -11.109 -11.125 1 98.5 77 CYS A CA 1
ATOM 600 C C . CYS A 1 77 ? -13.297 -11 -11.078 1 98.5 77 CYS A C 1
ATOM 602 O O . CYS A 1 77 ? -14 -11.961 -11.406 1 98.5 77 CYS A O 1
ATOM 604 N N . GLN A 1 78 ? -13.828 -9.836 -10.633 1 98.38 78 GLN A N 1
ATOM 605 C CA . GLN A 1 78 ? -15.266 -9.688 -10.438 1 98.38 78 GLN A CA 1
ATOM 606 C C . GLN A 1 78 ? -15.812 -8.516 -11.242 1 98.38 78 GLN A C 1
ATOM 608 O O . GLN A 1 78 ? -16.719 -7.816 -10.797 1 98.38 78 GLN A O 1
ATOM 613 N N . GLY A 1 79 ? -15.195 -8.258 -12.344 1 97.56 79 GLY A N 1
ATOM 614 C CA . GLY A 1 79 ? -15.805 -7.297 -13.242 1 97.56 79 GLY A CA 1
ATOM 615 C C . GLY A 1 79 ? -14.93 -6.078 -13.492 1 97.56 79 GLY A C 1
ATOM 616 O O . GLY A 1 79 ? -15.164 -5.328 -14.445 1 97.56 79 GLY A O 1
ATOM 617 N N . ALA A 1 80 ? -13.938 -5.879 -12.711 1 97.44 80 ALA A N 1
ATOM 618 C CA . ALA A 1 80 ? -13.102 -4.691 -12.859 1 97.44 80 ALA A CA 1
ATOM 619 C C . ALA A 1 80 ? -11.859 -5 -13.688 1 97.44 80 ALA A C 1
ATOM 621 O O . ALA A 1 80 ? -10.977 -4.152 -13.828 1 97.44 80 ALA A O 1
ATOM 622 N N . GLY A 1 81 ? -11.711 -6.168 -14.094 1 98.25 81 GLY A N 1
ATOM 623 C CA . GLY A 1 81 ? -10.633 -6.547 -14.992 1 98.25 81 GLY A CA 1
ATOM 624 C C . GLY A 1 81 ? -11.109 -6.828 -16.406 1 98.25 81 GLY A C 1
ATOM 625 O O . GLY A 1 81 ? -12.32 -6.875 -16.656 1 98.25 81 GLY A O 1
ATOM 626 N N . THR A 1 82 ? -10.164 -6.859 -17.312 1 98.56 82 THR A N 1
ATOM 627 C CA . THR A 1 82 ? -10.43 -7.242 -18.688 1 98.56 82 THR A CA 1
ATOM 628 C C . THR A 1 82 ? -9.953 -8.664 -18.953 1 98.56 82 THR A C 1
ATOM 630 O O . THR A 1 82 ? -8.797 -9.008 -18.688 1 98.56 82 THR A O 1
ATOM 633 N N . HIS A 1 83 ? -10.914 -9.406 -19.531 1 98.38 83 HIS A N 1
ATOM 634 C CA . HIS A 1 83 ? -10.547 -10.781 -19.859 1 98.38 83 HIS A CA 1
ATOM 635 C C . HIS A 1 83 ? -9.398 -10.828 -20.859 1 98.38 83 HIS A C 1
ATOM 637 O O . HIS A 1 83 ? -9.391 -10.062 -21.828 1 98.38 83 HIS A O 1
ATOM 643 N N . TYR A 1 84 ? -8.391 -11.602 -20.562 1 97.44 84 TYR A N 1
ATOM 644 C CA . TYR A 1 84 ? -7.273 -11.781 -21.484 1 97.44 84 TYR A CA 1
ATOM 645 C C . TYR A 1 84 ? -7.391 -13.109 -22.219 1 97.44 84 TYR A C 1
ATOM 647 O O . TYR A 1 84 ? -7.914 -13.164 -23.344 1 97.44 84 TYR A O 1
ATOM 655 N N . GLU A 1 85 ? -7.02 -14.242 -21.609 1 96.88 85 GLU A N 1
ATOM 656 C CA . GLU A 1 85 ? -7.098 -15.609 -22.125 1 96.88 85 GLU A CA 1
ATOM 657 C C . GLU A 1 85 ? -7.406 -16.609 -21 1 96.88 85 GLU A C 1
ATOM 659 O O . GLU A 1 85 ? -6.965 -16.422 -19.875 1 96.88 85 GLU A O 1
ATOM 664 N N . LYS A 1 86 ? -8.234 -17.609 -21.391 1 96.56 86 LYS A N 1
ATOM 665 C CA . LYS A 1 86 ? -8.57 -18.641 -20.406 1 96.56 86 LYS A CA 1
ATOM 666 C C . LYS A 1 86 ? -9.117 -18.016 -19.125 1 96.56 86 LYS A C 1
ATOM 668 O O . LYS A 1 86 ? -10.094 -17.266 -19.156 1 96.56 86 LYS A O 1
ATOM 673 N N . ASN A 1 87 ? -8.547 -18.297 -18.047 1 97.56 87 ASN A N 1
ATOM 674 C CA . ASN A 1 87 ? -9.023 -17.766 -16.766 1 97.56 87 ASN A CA 1
ATOM 675 C C . ASN A 1 87 ? -8.227 -16.531 -16.344 1 97.56 87 ASN A C 1
ATOM 677 O O . ASN A 1 87 ? -8.242 -16.156 -15.172 1 97.56 87 ASN A O 1
ATOM 681 N N . LEU A 1 88 ? -7.527 -15.953 -17.297 1 98.25 88 LEU A N 1
ATOM 682 C CA . LEU A 1 88 ? -6.648 -14.828 -17 1 98.25 88 LEU A CA 1
ATOM 683 C C . LEU A 1 88 ? -7.352 -13.5 -17.266 1 98.25 88 LEU A C 1
ATOM 685 O O . LEU A 1 88 ? -8.039 -13.352 -18.281 1 98.25 88 LEU A O 1
ATOM 689 N N . PHE A 1 89 ? -7.234 -12.555 -16.344 1 98.69 89 PHE A N 1
ATOM 690 C CA . PHE A 1 89 ? -7.809 -11.219 -16.438 1 98.69 89 PHE A CA 1
ATOM 691 C C . PHE A 1 89 ? -6.758 -10.148 -16.156 1 98.69 89 PHE A C 1
ATOM 693 O O . PHE A 1 89 ? -5.973 -10.289 -15.211 1 98.69 89 PHE A O 1
ATOM 700 N N . ASP A 1 90 ? -6.711 -9.078 -16.969 1 98.69 90 ASP A N 1
ATOM 701 C CA . ASP A 1 90 ? -5.84 -7.926 -16.766 1 98.69 90 ASP A CA 1
ATOM 702 C C . ASP A 1 90 ? -6.531 -6.855 -15.922 1 98.69 90 ASP A C 1
ATOM 704 O O . ASP A 1 90 ? -7.672 -6.48 -16.203 1 98.69 90 ASP A O 1
ATOM 708 N N . SER A 1 91 ? -5.809 -6.426 -14.859 1 98.31 91 SER A N 1
ATOM 709 C CA . SER A 1 91 ? -6.371 -5.285 -14.141 1 98.31 91 SER A CA 1
ATOM 710 C C . SER A 1 91 ? -6.477 -4.062 -15.047 1 98.31 91 SER A C 1
ATOM 712 O O . SER A 1 91 ? -5.609 -3.834 -15.891 1 98.31 91 SER A O 1
ATOM 714 N N . ARG A 1 92 ? -7.562 -3.297 -14.922 1 97.44 92 ARG A N 1
ATOM 715 C CA . ARG A 1 92 ? -7.664 -2.008 -15.594 1 97.44 92 ARG A CA 1
ATOM 716 C C . ARG A 1 92 ? -6.934 -0.922 -14.812 1 97.44 92 ARG A C 1
ATOM 718 O O . ARG A 1 92 ? -6.301 -0.044 -15.398 1 97.44 92 ARG A O 1
ATOM 725 N N . ARG A 1 93 ? -6.953 -1.116 -13.5 1 92.88 93 ARG A N 1
ATOM 726 C CA . ARG A 1 93 ? -6.273 -0.168 -12.625 1 92.88 93 ARG A CA 1
ATOM 727 C C . ARG A 1 93 ? -4.797 -0.518 -12.484 1 92.88 93 ARG A C 1
ATOM 729 O O . ARG A 1 93 ? -4.418 -1.687 -12.578 1 92.88 93 ARG A O 1
ATOM 736 N N . ILE A 1 94 ? -4.02 0.59 -12.211 1 93 94 ILE A N 1
ATOM 737 C CA . ILE A 1 94 ? -2.605 0.425 -11.898 1 93 94 ILE A CA 1
ATOM 738 C C . ILE A 1 94 ? -2.428 0.207 -10.398 1 93 94 ILE A C 1
ATOM 740 O O . ILE A 1 94 ? -3.117 0.833 -9.586 1 93 94 ILE A O 1
ATOM 744 N N . PHE A 1 95 ? -1.522 -0.751 -10.109 1 94.12 95 PHE A N 1
ATOM 745 C CA . PHE A 1 95 ? -1.229 -1.052 -8.711 1 94.12 95 PHE A CA 1
ATOM 746 C C . PHE A 1 95 ? 0.227 -0.737 -8.383 1 94.12 95 PHE A C 1
ATOM 748 O O . PHE A 1 95 ? 1.09 -0.787 -9.266 1 94.12 95 PHE A O 1
ATOM 755 N N . SER A 1 96 ? 0.469 -0.323 -7.129 1 92.56 96 SER A N 1
ATOM 756 C CA . SER A 1 96 ? 1.826 -0.349 -6.594 1 92.56 96 SER A CA 1
ATOM 757 C C . SER A 1 96 ? 2.256 -1.771 -6.246 1 92.56 96 SER A C 1
ATOM 759 O O . SER A 1 96 ? 1.515 -2.508 -5.594 1 92.56 96 SER A O 1
ATOM 761 N N . VAL A 1 97 ? 3.434 -2.141 -6.719 1 95.44 97 VAL A N 1
ATOM 762 C CA . VAL A 1 97 ? 3.92 -3.506 -6.547 1 95.44 97 VAL A CA 1
ATOM 763 C C . VAL A 1 97 ? 5.375 -3.48 -6.09 1 95.44 97 VAL A C 1
ATOM 765 O O . VAL A 1 97 ? 6.148 -2.613 -6.504 1 95.44 97 VAL A O 1
ATOM 768 N N . ILE A 1 98 ? 5.691 -4.336 -5.129 1 96.06 98 ILE A N 1
ATOM 769 C CA . ILE A 1 98 ? 7.098 -4.586 -4.824 1 96.06 98 ILE A CA 1
ATOM 770 C C . ILE A 1 98 ? 7.527 -5.918 -5.441 1 96.06 98 ILE A C 1
ATOM 772 O O . ILE A 1 98 ? 6.961 -6.965 -5.125 1 96.06 98 ILE A O 1
ATOM 776 N N . HIS A 1 99 ? 8.461 -5.84 -6.371 1 96.88 99 HIS A N 1
ATOM 777 C CA . HIS A 1 99 ? 9.055 -6.988 -7.043 1 96.88 99 HIS A CA 1
ATOM 778 C C . HIS A 1 99 ? 10.266 -7.516 -6.281 1 96.88 99 HIS A C 1
ATOM 780 O O . HIS A 1 99 ? 11.25 -6.793 -6.098 1 96.88 99 HIS A O 1
ATOM 786 N N . CYS A 1 100 ? 10.125 -8.734 -5.805 1 98 100 CYS A N 1
ATOM 787 C CA . CYS A 1 100 ? 11.188 -9.344 -5.012 1 98 100 CYS A CA 1
ATOM 788 C C . CYS A 1 100 ? 11.922 -10.414 -5.816 1 98 100 CYS A C 1
ATOM 790 O O . CYS A 1 100 ? 11.305 -11.359 -6.309 1 98 100 CYS A O 1
ATOM 792 N N . THR A 1 101 ? 13.234 -10.32 -5.934 1 98.25 101 THR A N 1
ATOM 793 C CA . THR A 1 101 ? 14.062 -11.312 -6.613 1 98.25 101 THR A CA 1
ATOM 794 C C . THR A 1 101 ? 15.094 -11.898 -5.652 1 98.25 101 THR A C 1
ATOM 796 O O . THR A 1 101 ? 15.836 -11.156 -5 1 98.25 101 THR A O 1
ATOM 799 N N . ASN A 1 102 ? 15.148 -13.227 -5.656 1 98.19 102 ASN A N 1
ATOM 800 C CA . ASN A 1 102 ? 16.078 -13.898 -4.766 1 98.19 102 ASN A CA 1
ATOM 801 C C . ASN A 1 102 ? 17.531 -13.695 -5.207 1 98.19 102 ASN A C 1
ATOM 803 O O . ASN A 1 102 ? 17.844 -13.82 -6.391 1 98.19 102 ASN A O 1
ATOM 807 N N . THR A 1 103 ? 18.344 -13.383 -4.262 1 98.31 103 THR A N 1
ATOM 808 C CA . THR A 1 103 ? 19.766 -13.211 -4.527 1 98.31 103 THR A CA 1
ATOM 809 C C . THR A 1 103 ? 20.594 -14.102 -3.613 1 98.31 103 THR A C 1
ATOM 811 O O . THR A 1 103 ? 21.828 -14.055 -3.643 1 98.31 103 THR A O 1
ATOM 814 N N . GLY A 1 104 ? 19.906 -14.828 -2.752 1 96.88 104 GLY A N 1
ATOM 815 C CA . GLY A 1 104 ? 20.594 -15.688 -1.805 1 96.88 104 GLY A CA 1
ATOM 816 C C . GLY A 1 104 ? 20.453 -17.172 -2.131 1 96.88 104 GLY A C 1
ATOM 817 O O . GLY A 1 104 ? 20.125 -17.531 -3.262 1 96.88 104 GLY A O 1
ATOM 818 N N . ARG A 1 105 ? 20.938 -17.984 -1.091 1 96.69 105 ARG A N 1
ATOM 819 C CA . ARG A 1 105 ? 20.844 -19.438 -1.204 1 96.69 105 ARG A CA 1
ATOM 820 C C . ARG A 1 105 ? 20.203 -20.047 0.037 1 96.69 105 ARG A C 1
ATOM 822 O O . ARG A 1 105 ? 20.438 -19.594 1.155 1 96.69 105 ARG A O 1
ATOM 829 N N . PHE A 1 106 ? 19.578 -21.094 -0.241 1 95.62 106 PHE A N 1
ATOM 830 C CA . PHE A 1 106 ? 18.906 -21.781 0.855 1 95.62 106 PHE A CA 1
ATOM 831 C C . PHE A 1 106 ? 19.906 -22.406 1.812 1 95.62 106 PHE A C 1
ATOM 833 O O . PHE A 1 106 ? 20.922 -22.953 1.381 1 95.62 106 PHE A O 1
ATOM 840 N N . PRO A 1 107 ? 19.656 -22.281 3.109 1 95.88 107 PRO A N 1
ATOM 841 C CA . PRO A 1 107 ? 18.453 -21.719 3.729 1 95.88 107 PRO A CA 1
ATOM 842 C C . PRO A 1 107 ? 18.547 -20.219 3.98 1 95.88 107 PRO A C 1
ATOM 844 O O . PRO A 1 107 ? 17.641 -19.625 4.562 1 95.88 107 PRO A O 1
ATOM 847 N N . ASN A 1 108 ? 19.625 -19.562 3.658 1 96.38 108 ASN A N 1
ATOM 848 C CA . ASN A 1 108 ? 19.812 -18.125 3.836 1 96.38 108 ASN A CA 1
ATOM 849 C C . ASN A 1 108 ? 19.375 -17.344 2.607 1 96.38 108 ASN A C 1
ATOM 851 O O . ASN A 1 108 ? 20.203 -16.812 1.858 1 96.38 108 ASN A O 1
ATOM 855 N N . CYS A 1 109 ? 18.094 -17.188 2.508 1 97.62 109 CYS A N 1
ATOM 856 C CA . CYS A 1 109 ? 17.531 -16.453 1.37 1 97.62 109 CYS A CA 1
ATOM 857 C C . CYS A 1 109 ? 17.672 -14.953 1.567 1 97.62 109 CYS A C 1
ATOM 859 O O . CYS A 1 109 ? 17.609 -14.461 2.695 1 97.62 109 CYS A O 1
ATOM 861 N N . ASN A 1 110 ? 18.016 -14.227 0.52 1 97.88 110 ASN A N 1
ATOM 862 C CA . ASN A 1 110 ? 18.062 -12.766 0.432 1 97.88 110 ASN A CA 1
ATOM 863 C C . ASN A 1 110 ? 17.375 -12.258 -0.835 1 97.88 110 ASN A C 1
ATOM 865 O O . ASN A 1 110 ? 17.359 -12.945 -1.857 1 97.88 110 ASN A O 1
ATOM 869 N N . TYR A 1 111 ? 16.844 -11.094 -0.682 1 98 111 TYR A N 1
ATOM 870 C CA . TYR A 1 111 ? 16.094 -10.609 -1.833 1 98 111 TYR A CA 1
ATOM 871 C C . TYR A 1 111 ? 16.484 -9.18 -2.178 1 98 111 TYR A C 1
ATOM 873 O O . TYR A 1 111 ? 16.797 -8.383 -1.29 1 98 111 TYR A O 1
ATOM 881 N N . ARG A 1 112 ? 16.516 -8.914 -3.453 1 98.25 112 ARG A N 1
ATOM 882 C CA . ARG A 1 112 ? 16.484 -7.551 -3.986 1 98.25 112 ARG A CA 1
ATOM 883 C C . ARG A 1 112 ? 15.062 -7.117 -4.301 1 98.25 112 ARG A C 1
ATOM 885 O O . ARG A 1 112 ? 14.336 -7.82 -5.004 1 98.25 112 ARG A O 1
ATOM 892 N N . GLY A 1 113 ? 14.695 -6.07 -3.641 1 97.44 113 GLY A N 1
ATOM 893 C CA . GLY A 1 113 ? 13.367 -5.527 -3.865 1 97.44 113 GLY A CA 1
ATOM 894 C C . GLY A 1 113 ? 13.359 -4.309 -4.77 1 97.44 113 GLY A C 1
ATOM 895 O O . GLY A 1 113 ? 14.266 -3.475 -4.695 1 97.44 113 GLY A O 1
ATOM 896 N N . ARG A 1 114 ? 12.367 -4.207 -5.641 1 96 114 ARG A N 1
ATOM 897 C CA . ARG A 1 114 ? 12.164 -3.043 -6.5 1 96 114 ARG A CA 1
ATOM 898 C C . ARG A 1 114 ? 10.703 -2.594 -6.465 1 96 114 ARG A C 1
ATOM 900 O O . ARG A 1 114 ? 9.797 -3.398 -6.684 1 96 114 ARG A O 1
ATOM 907 N N . ALA A 1 115 ? 10.461 -1.309 -6.129 1 93.5 115 ALA A N 1
ATOM 908 C CA . ALA A 1 115 ? 9.117 -0.733 -6.18 1 93.5 115 ALA A CA 1
ATOM 909 C C . ALA A 1 115 ? 8.719 -0.407 -7.613 1 93.5 115 ALA A C 1
ATOM 911 O O . ALA A 1 115 ? 9.516 0.129 -8.383 1 93.5 115 ALA A O 1
ATOM 912 N N . MET A 1 116 ? 7.48 -0.784 -7.984 1 92.44 116 MET A N 1
ATOM 913 C CA . MET A 1 116 ? 6.965 -0.565 -9.328 1 92.44 116 MET A CA 1
ATOM 914 C C . MET A 1 116 ? 5.496 -0.157 -9.289 1 92.44 116 MET A C 1
ATOM 916 O O . MET A 1 116 ? 4.809 -0.397 -8.297 1 92.44 116 MET A O 1
ATOM 920 N N . ILE A 1 117 ? 5.094 0.539 -10.312 1 91.88 117 ILE A N 1
ATOM 921 C CA . ILE A 1 117 ? 3.68 0.8 -10.555 1 91.88 117 ILE A CA 1
ATOM 922 C C . ILE A 1 117 ? 3.254 0.162 -11.875 1 91.88 117 ILE A C 1
ATOM 924 O O . ILE A 1 117 ? 3.76 0.525 -12.938 1 91.88 117 ILE A O 1
ATOM 928 N N . GLN A 1 118 ? 2.344 -0.882 -11.789 1 94.44 118 GLN A N 1
ATOM 929 C CA . GLN A 1 118 ? 2.018 -1.705 -12.953 1 94.44 118 GLN A CA 1
ATOM 930 C C . GLN A 1 118 ? 0.58 -2.211 -12.875 1 94.44 118 GLN A C 1
ATOM 932 O O . GLN A 1 118 ? -0.025 -2.229 -11.805 1 94.44 118 GLN A O 1
ATOM 937 N N . ARG A 1 119 ? 0.031 -2.49 -14.023 1 97.19 119 ARG A N 1
ATOM 938 C CA . ARG A 1 119 ? -1.134 -3.369 -14.055 1 97.19 119 ARG A CA 1
ATOM 939 C C . ARG A 1 119 ? -0.729 -4.824 -13.828 1 97.19 119 ARG A C 1
ATOM 941 O O . ARG A 1 119 ? 0.446 -5.172 -13.953 1 97.19 119 ARG A O 1
ATOM 948 N N . VAL A 1 120 ? -1.711 -5.617 -13.438 1 98.06 120 VAL A N 1
ATOM 949 C CA . VAL A 1 120 ? -1.402 -7.016 -13.164 1 98.06 120 VAL A CA 1
ATOM 950 C C . VAL A 1 120 ? -2.354 -7.914 -13.953 1 98.06 120 VAL A C 1
ATOM 952 O O . VAL A 1 120 ? -3.479 -7.52 -14.266 1 98.06 120 VAL A O 1
ATOM 955 N N . ARG A 1 121 ? -1.871 -9.125 -14.375 1 98.31 121 ARG A N 1
ATOM 956 C CA . ARG A 1 121 ? -2.684 -10.219 -14.898 1 98.31 121 ARG A CA 1
ATOM 957 C C . ARG A 1 121 ? -2.906 -11.289 -13.836 1 98.31 121 ARG A C 1
ATOM 959 O O . ARG A 1 121 ? -1.946 -11.836 -13.289 1 98.31 121 ARG A O 1
ATOM 966 N N . LEU A 1 122 ? -4.176 -11.539 -13.555 1 98.62 122 LEU A N 1
ATOM 967 C CA . LEU A 1 122 ? -4.512 -12.5 -12.508 1 98.62 122 LEU A CA 1
ATOM 968 C C . LEU A 1 122 ? -5.199 -13.727 -13.094 1 98.62 122 LEU A C 1
ATOM 970 O O . LEU A 1 122 ? -6 -13.609 -14.031 1 98.62 122 LEU A O 1
ATOM 974 N N . GLY A 1 123 ? -4.785 -14.891 -12.594 1 97.94 123 GLY A N 1
ATOM 975 C CA . GLY A 1 123 ? -5.621 -16.062 -12.781 1 97.94 123 GLY A CA 1
ATOM 976 C C . GLY A 1 123 ? -6.816 -16.109 -11.844 1 97.94 123 GLY A C 1
ATOM 977 O O . GLY A 1 123 ? -6.668 -15.922 -10.633 1 97.94 123 GLY A O 1
ATOM 978 N N . CYS A 1 124 ? -8.055 -16.359 -12.391 1 98.06 124 CYS A N 1
ATOM 979 C CA . CYS A 1 124 ? -9.281 -16.297 -11.602 1 98.06 124 CYS A CA 1
ATOM 980 C C . CYS A 1 124 ? -10 -17.641 -11.617 1 98.06 124 CYS A C 1
ATOM 982 O O . CYS A 1 124 ? -10.148 -18.25 -12.672 1 98.06 124 CYS A O 1
ATOM 984 N N . VAL A 1 125 ? -10.398 -18.125 -10.461 1 97.56 125 VAL A N 1
ATOM 985 C CA . VAL A 1 125 ? -11.258 -19.297 -10.281 1 97.56 125 VAL A CA 1
ATOM 986 C C . VAL A 1 125 ? -12.445 -18.922 -9.398 1 97.56 125 VAL A C 1
ATOM 988 O O . VAL A 1 125 ? -12.273 -18.391 -8.305 1 97.56 125 VAL A O 1
ATOM 991 N N . GLN A 1 126 ? -13.688 -19.156 -9.961 1 97.19 126 GLN A N 1
ATOM 992 C CA . GLN A 1 126 ? -14.914 -18.781 -9.258 1 97.19 126 GLN A CA 1
ATOM 993 C C . GLN A 1 126 ? -14.891 -17.312 -8.844 1 97.19 126 GLN A C 1
ATOM 995 O O . GLN A 1 126 ? -15.211 -16.984 -7.703 1 97.19 126 GLN A O 1
ATOM 1000 N N . ARG A 1 127 ? -14.375 -16.547 -9.68 1 97.62 127 ARG A N 1
ATOM 1001 C CA . ARG A 1 127 ? -14.367 -15.094 -9.555 1 97.62 127 ARG A CA 1
ATOM 1002 C C . ARG A 1 127 ? -13.445 -14.641 -8.43 1 97.62 127 ARG A C 1
ATOM 1004 O O . ARG A 1 127 ? -13.602 -13.539 -7.895 1 97.62 127 ARG A O 1
ATOM 1011 N N . MET A 1 128 ? -12.508 -15.5 -8.07 1 98.31 128 MET A N 1
ATOM 1012 C CA . MET A 1 128 ? -11.508 -15.156 -7.066 1 98.31 128 MET A CA 1
ATOM 1013 C C . MET A 1 128 ? -10.094 -15.297 -7.629 1 98.31 128 MET A C 1
ATOM 1015 O O . MET A 1 128 ? -9.812 -16.234 -8.367 1 98.31 128 MET A O 1
ATOM 1019 N N . PRO A 1 129 ? -9.211 -14.297 -7.301 1 98.25 129 PRO A N 1
ATOM 1020 C CA . PRO A 1 129 ? -7.832 -14.461 -7.766 1 98.25 129 PRO A CA 1
ATOM 1021 C C . PRO A 1 129 ? -7.137 -15.664 -7.125 1 98.25 129 PRO A C 1
ATOM 1023 O O . PRO A 1 129 ? -7.242 -15.867 -5.914 1 98.25 129 PRO A O 1
ATOM 1026 N N . VAL A 1 130 ? -6.461 -16.406 -7.926 1 97.69 130 VAL A N 1
ATOM 1027 C CA . VAL A 1 130 ? -5.781 -17.578 -7.371 1 97.69 130 VAL A CA 1
ATOM 1028 C C . VAL A 1 130 ? -4.32 -17.594 -7.812 1 97.69 130 VAL A C 1
ATOM 1030 O O . VAL A 1 130 ? -3.518 -18.375 -7.312 1 97.69 130 VAL A O 1
ATOM 1033 N N . HIS A 1 131 ? -3.949 -16.703 -8.812 1 95.62 131 HIS A N 1
ATOM 1034 C CA . HIS A 1 131 ? -2.592 -16.672 -9.352 1 95.62 131 HIS A CA 1
ATOM 1035 C C . HIS A 1 131 ? -2.256 -15.289 -9.906 1 95.62 131 HIS A C 1
ATOM 1037 O O . HIS A 1 131 ? -3.105 -14.641 -10.516 1 95.62 131 HIS A O 1
ATOM 1043 N N . LEU A 1 132 ? -1.085 -14.773 -9.469 1 97.62 132 LEU A N 1
ATOM 1044 C CA . LEU A 1 132 ? -0.546 -13.602 -10.148 1 97.62 132 LEU A CA 1
ATOM 1045 C C . LEU A 1 132 ? 0.326 -14.016 -11.328 1 97.62 132 LEU A C 1
ATOM 1047 O O . LEU A 1 132 ? 1.479 -14.414 -11.148 1 97.62 132 LEU A O 1
ATOM 1051 N N . ALA A 1 133 ? -0.144 -13.836 -12.492 1 95.38 133 ALA A N 1
ATOM 1052 C CA . ALA A 1 133 ? 0.481 -14.398 -13.68 1 95.38 133 ALA A CA 1
ATOM 1053 C C . ALA A 1 133 ? 1.581 -13.484 -14.211 1 95.38 133 ALA A C 1
ATOM 1055 O O . ALA A 1 133 ? 2.621 -13.961 -14.672 1 95.38 133 ALA A O 1
ATOM 1056 N N . GLN A 1 134 ? 1.287 -12.172 -14.195 1 95.75 134 GLN A N 1
ATOM 1057 C CA . GLN A 1 134 ? 2.232 -11.266 -14.844 1 95.75 134 GLN A CA 1
ATOM 1058 C C . GLN A 1 134 ? 2.031 -9.828 -14.375 1 95.75 134 GLN A C 1
ATOM 1060 O O . GLN A 1 134 ? 0.904 -9.406 -14.109 1 95.75 134 GLN A O 1
ATOM 1065 N N . LEU A 1 135 ? 3.133 -9.164 -14.227 1 96.06 135 LEU A N 1
ATOM 1066 C CA . LEU A 1 135 ? 3.08 -7.707 -14.211 1 96.06 135 LEU A CA 1
ATOM 1067 C C . LEU A 1 135 ? 3.033 -7.156 -15.633 1 96.06 135 LEU A C 1
ATOM 1069 O O . LEU A 1 135 ? 3.721 -7.66 -16.516 1 96.06 135 LEU A O 1
ATOM 1073 N N . LEU A 1 136 ? 2.223 -6.188 -15.859 1 95.88 136 LEU A N 1
ATOM 1074 C CA . LEU A 1 136 ? 1.992 -5.723 -17.219 1 95.88 136 LEU A CA 1
ATOM 1075 C C . LEU A 1 136 ? 2.676 -4.379 -17.469 1 95.88 136 LEU A C 1
ATOM 1077 O O . LEU A 1 136 ? 2.74 -3.541 -16.562 1 95.88 136 LEU A O 1
ATOM 1081 N N . MET B 1 1 ? 16.594 -48.5 -35.875 1 53.5 1 MET B N 1
ATOM 1082 C CA . MET B 1 1 ? 16.438 -47.062 -36.062 1 53.5 1 MET B CA 1
ATOM 1083 C C . MET B 1 1 ? 15.039 -46.594 -35.656 1 53.5 1 MET B C 1
ATOM 1085 O O . MET B 1 1 ? 14.867 -45.469 -35.219 1 53.5 1 MET B O 1
ATOM 1089 N N . ILE B 1 2 ? 14.023 -47.5 -35.75 1 63.75 2 ILE B N 1
ATOM 10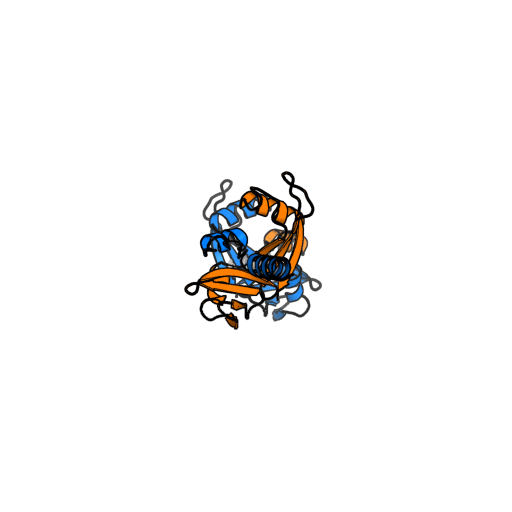90 C CA . ILE B 1 2 ? 12.641 -47.156 -35.406 1 63.75 2 ILE B CA 1
ATOM 1091 C C . ILE B 1 2 ? 12.484 -47.031 -33.906 1 63.75 2 ILE B C 1
ATOM 1093 O O . ILE B 1 2 ? 11.812 -46.125 -33.406 1 63.75 2 ILE B O 1
ATOM 1097 N N . ILE B 1 3 ? 13.219 -47.938 -33.156 1 64 3 ILE B N 1
ATOM 1098 C CA . ILE B 1 3 ? 13.102 -47.906 -31.688 1 64 3 ILE B CA 1
ATOM 1099 C C . ILE B 1 3 ? 13.695 -46.594 -31.156 1 64 3 ILE B C 1
ATOM 1101 O O . ILE B 1 3 ? 13.133 -45.969 -30.25 1 64 3 ILE B O 1
ATOM 1105 N N . PHE B 1 4 ? 14.812 -46.188 -31.75 1 58.75 4 PHE B N 1
ATOM 1106 C CA . PHE B 1 4 ? 15.391 -44.938 -31.266 1 58.75 4 PHE B CA 1
ATOM 1107 C C . PHE B 1 4 ? 14.484 -43.75 -31.578 1 58.75 4 PHE B C 1
ATOM 1109 O O . PHE B 1 4 ? 14.352 -42.812 -30.766 1 58.75 4 PHE B O 1
ATOM 1116 N N . ARG B 1 5 ? 13.797 -43.844 -32.719 1 59.94 5 ARG B N 1
ATOM 1117 C CA . ARG B 1 5 ? 12.891 -42.75 -33.094 1 59.94 5 ARG B CA 1
ATOM 1118 C C . ARG B 1 5 ? 11.664 -42.75 -32.188 1 59.94 5 ARG B C 1
ATOM 1120 O O . ARG B 1 5 ? 11.156 -41.688 -31.812 1 59.94 5 ARG B O 1
ATOM 1127 N N . LEU B 1 6 ? 11.203 -43.938 -31.734 1 60.84 6 LEU B N 1
ATOM 1128 C CA . LEU B 1 6 ? 10.039 -43.969 -30.844 1 60.84 6 LEU B CA 1
ATOM 1129 C C . LEU B 1 6 ? 10.422 -43.531 -29.438 1 60.84 6 LEU B C 1
ATOM 1131 O O . LEU B 1 6 ? 9.633 -42.875 -28.75 1 60.84 6 LEU B O 1
ATOM 1135 N N . LEU B 1 7 ? 11.672 -43.844 -29.062 1 59.69 7 LEU B N 1
ATOM 1136 C CA . LEU B 1 7 ? 12.07 -43.438 -27.719 1 59.69 7 LEU B CA 1
ATOM 1137 C C . LEU B 1 7 ? 12.25 -41.906 -27.656 1 59.69 7 LEU B C 1
ATOM 1139 O O . LEU B 1 7 ? 11.891 -41.281 -26.672 1 59.69 7 LEU B O 1
ATOM 1143 N N . LEU B 1 8 ? 12.711 -41.312 -28.812 1 56.03 8 LEU B N 1
ATOM 1144 C CA . LEU B 1 8 ? 12.891 -39.875 -28.766 1 56.03 8 LEU B CA 1
ATOM 1145 C C . LEU B 1 8 ? 11.547 -39.156 -28.797 1 56.03 8 LEU B C 1
ATOM 1147 O O . LEU B 1 8 ? 11.375 -38.094 -28.156 1 56.03 8 LEU B O 1
ATOM 1151 N N . GLN B 1 9 ? 10.578 -39.75 -29.5 1 55.53 9 GLN B N 1
ATOM 1152 C CA . GLN B 1 9 ? 9.281 -39.094 -29.5 1 55.53 9 GLN B CA 1
ATOM 1153 C C . GLN B 1 9 ? 8.602 -39.188 -28.125 1 55.53 9 GLN B C 1
ATOM 1155 O O . GLN B 1 9 ? 7.781 -38.344 -27.766 1 55.53 9 GLN B O 1
ATOM 1160 N N . LEU B 1 10 ? 8.883 -40.25 -27.391 1 53.75 10 LEU B N 1
ATOM 1161 C CA . LEU B 1 10 ? 8.258 -40.344 -26.078 1 53.75 10 LEU B CA 1
ATOM 1162 C C . LEU B 1 10 ? 8.875 -39.375 -25.094 1 53.75 10 LEU B C 1
ATOM 1164 O O . LEU B 1 10 ? 8.18 -38.812 -24.234 1 53.75 10 LEU B O 1
ATOM 1168 N N . VAL B 1 11 ? 10.227 -39.094 -25.219 1 51.84 11 VAL B N 1
ATOM 1169 C CA . VAL B 1 11 ? 10.82 -38.156 -24.266 1 51.84 11 VAL B CA 1
ATOM 1170 C C . VAL B 1 11 ? 10.289 -36.75 -24.516 1 51.84 11 VAL B C 1
ATOM 1172 O O . VAL B 1 11 ? 10.078 -36 -23.578 1 51.84 11 VAL B O 1
ATOM 1175 N N . VAL B 1 12 ? 10.047 -36.344 -25.812 1 48.31 12 VAL B N 1
ATOM 1176 C CA . VAL B 1 12 ? 9.555 -35 -26.078 1 48.31 12 VAL B CA 1
ATOM 1177 C C . VAL B 1 12 ? 8.133 -34.875 -25.531 1 48.31 12 VAL B C 1
ATOM 1179 O O . VAL B 1 12 ? 7.77 -33.812 -25 1 48.31 12 VAL B O 1
ATOM 1182 N N . LEU B 1 13 ? 7.328 -35.906 -25.641 1 46.12 13 LEU B N 1
ATOM 1183 C CA . LEU B 1 13 ? 5.973 -35.75 -25.125 1 46.12 13 LEU B CA 1
ATOM 1184 C C . LEU B 1 13 ? 5.977 -35.656 -23.594 1 46.12 13 LEU B C 1
ATOM 1186 O O . LEU B 1 13 ? 5.121 -35 -23.016 1 46.12 13 LEU B O 1
ATOM 1190 N N . LEU B 1 14 ? 6.887 -36.375 -22.922 1 44.47 14 LEU B N 1
ATOM 1191 C CA . LEU B 1 14 ? 6.84 -36.344 -21.469 1 44.47 14 LEU B CA 1
ATOM 1192 C C . LEU B 1 14 ? 7.324 -35 -20.938 1 44.47 14 LEU B C 1
ATOM 1194 O O . LEU B 1 14 ? 7.188 -34.719 -19.75 1 44.47 14 LEU B O 1
ATOM 1198 N N . GLY B 1 15 ? 8.227 -34.312 -21.672 1 42.16 15 GLY B N 1
ATOM 1199 C CA . GLY B 1 15 ? 8.68 -33.062 -21.125 1 42.16 15 GLY B CA 1
ATOM 1200 C C . GLY B 1 15 ? 7.559 -32.062 -20.922 1 42.16 15 GLY B C 1
ATOM 1201 O O . GLY B 1 15 ? 7.746 -31.016 -20.266 1 42.16 15 GLY B O 1
ATOM 1202 N N . ALA B 1 16 ? 6.551 -32.031 -21.812 1 38.62 16 ALA B N 1
ATOM 1203 C CA . ALA B 1 16 ? 5.539 -30.984 -21.688 1 38.62 16 ALA B CA 1
ATOM 1204 C C . ALA B 1 16 ? 4.742 -31.141 -20.391 1 38.62 16 ALA B C 1
ATOM 1206 O O . ALA B 1 16 ? 4.148 -30.172 -19.906 1 38.62 16 ALA B O 1
ATOM 1207 N N . LEU B 1 17 ? 4.445 -32.344 -20.062 1 37.62 17 LEU B N 1
ATOM 1208 C CA . LEU B 1 17 ? 3.395 -32.469 -19.062 1 37.62 17 LEU B CA 1
ATOM 1209 C C . LEU B 1 17 ? 3.896 -32.062 -17.688 1 37.62 17 LEU B C 1
ATOM 1211 O O . LEU B 1 17 ? 3.24 -32.312 -16.672 1 37.62 17 LEU B O 1
ATOM 1215 N N . LEU B 1 18 ? 5.219 -31.969 -17.531 1 36.62 18 LEU B N 1
ATOM 1216 C CA . LEU B 1 18 ? 5.43 -31.625 -16.141 1 36.62 18 LEU B CA 1
ATOM 1217 C C . LEU B 1 18 ? 4.621 -30.391 -15.75 1 36.62 18 LEU B C 1
ATOM 1219 O O . LEU B 1 18 ? 5.109 -29.266 -15.867 1 36.62 18 LEU B O 1
ATOM 1223 N N . VAL B 1 19 ? 3.395 -30.281 -16.25 1 36.78 19 VAL B N 1
ATOM 1224 C CA . VAL B 1 19 ? 2.508 -29.359 -15.531 1 36.78 19 VAL B CA 1
ATOM 1225 C C . VAL B 1 19 ? 2.752 -29.484 -14.031 1 36.78 19 VAL B C 1
ATOM 1227 O O . VAL B 1 19 ? 2.539 -30.547 -13.445 1 36.78 19 VAL B O 1
ATOM 1230 N N . HIS B 1 20 ? 3.885 -29.078 -13.453 1 39.88 20 HIS B N 1
ATOM 1231 C CA . HIS B 1 20 ? 3.918 -29.016 -11.992 1 39.88 20 HIS B CA 1
ATOM 1232 C C . HIS B 1 20 ? 2.514 -28.875 -11.414 1 39.88 20 HIS B C 1
ATOM 1234 O O . HIS B 1 20 ? 1.686 -28.141 -11.953 1 39.88 20 HIS B O 1
ATOM 1240 N N . PRO B 1 21 ? 1.953 -29.906 -10.859 1 38.66 21 PRO B N 1
ATOM 1241 C CA . PRO B 1 21 ? 0.713 -29.656 -10.117 1 38.66 21 PRO B CA 1
ATOM 1242 C C . PRO B 1 21 ? 0.675 -28.281 -9.461 1 38.66 21 PRO B C 1
ATOM 1244 O O . PRO B 1 21 ? 1.526 -27.969 -8.625 1 38.66 21 PRO B O 1
ATOM 1247 N N . GLY B 1 22 ? 0.601 -27.219 -10.219 1 42.44 22 GLY B N 1
ATOM 1248 C CA . GLY B 1 22 ? 0.423 -25.969 -9.484 1 42.44 22 GLY B CA 1
ATOM 1249 C C . GLY B 1 22 ? -0.373 -26.141 -8.203 1 42.44 22 GLY B C 1
ATOM 1250 O O . GLY B 1 22 ? -1.374 -26.859 -8.18 1 42.44 22 GLY B O 1
ATOM 1251 N N . GLU B 1 23 ? 0.264 -26.469 -7.086 1 47.31 23 GLU B N 1
ATOM 1252 C CA . GLU B 1 23 ? -0.563 -26.453 -5.883 1 47.31 23 GLU B CA 1
ATOM 1253 C C . GLU B 1 23 ? -1.896 -25.75 -6.145 1 47.31 23 GLU B C 1
ATOM 1255 O O . GLU B 1 23 ? -1.961 -24.797 -6.922 1 47.31 23 GLU B O 1
ATOM 1260 N N . ALA B 1 24 ? -2.973 -26.484 -6.191 1 57.16 24 ALA B N 1
ATOM 1261 C CA . ALA B 1 24 ? -4.293 -25.875 -6.312 1 57.16 24 ALA B CA 1
ATOM 1262 C C . ALA B 1 24 ? -4.309 -24.469 -5.711 1 57.16 24 ALA B C 1
ATOM 1264 O O . ALA B 1 24 ? -4.117 -24.312 -4.504 1 57.16 24 ALA B O 1
ATOM 1265 N N . SER B 1 25 ? -3.902 -23.391 -6.398 1 83.75 25 SER B N 1
ATOM 1266 C CA . SER B 1 25 ? -3.812 -22 -5.934 1 83.75 25 SER B CA 1
ATOM 1267 C C . SER B 1 25 ? -5.18 -21.469 -5.527 1 83.75 25 SER B C 1
ATOM 1269 O O . SER B 1 25 ? -6.16 -21.625 -6.258 1 83.75 25 SER B O 1
ATOM 1271 N N . THR B 1 26 ? -5.477 -21.469 -4.184 1 94.5 26 THR B N 1
ATOM 1272 C CA . THR B 1 26 ? -6.668 -20.859 -3.6 1 94.5 26 THR B CA 1
ATOM 1273 C C . THR B 1 26 ? -6.469 -19.359 -3.422 1 94.5 26 THR B C 1
ATOM 1275 O O . THR B 1 26 ? -5.363 -18.844 -3.605 1 94.5 26 THR B O 1
ATOM 1278 N N . TYR B 1 27 ? -7.625 -18.781 -3.215 1 96.75 27 TYR B N 1
ATOM 1279 C CA . TYR B 1 27 ? -7.531 -17.359 -2.908 1 96.75 27 TYR B CA 1
ATOM 1280 C C . TYR B 1 27 ? -6.656 -17.125 -1.684 1 96.75 27 TYR B C 1
ATOM 1282 O O . TYR B 1 27 ? -5.887 -16.156 -1.64 1 96.75 27 TYR B O 1
ATOM 1290 N N . GLN B 1 28 ? -6.828 -18.016 -0.682 1 95.38 28 GLN B N 1
ATOM 1291 C CA . GLN B 1 28 ? -6.074 -17.828 0.552 1 95.38 28 GLN B CA 1
ATOM 1292 C C . GLN B 1 28 ? -4.57 -17.875 0.288 1 95.38 28 GLN B C 1
ATOM 1294 O O . GLN B 1 28 ? -3.82 -17.047 0.82 1 95.38 28 GLN B O 1
ATOM 1299 N N . THR B 1 29 ? -4.137 -18.781 -0.501 1 95.06 29 THR B N 1
ATOM 1300 C CA . THR B 1 29 ? -2.723 -18.875 -0.848 1 95.06 29 THR B CA 1
ATOM 1301 C C . THR B 1 29 ? -2.283 -17.656 -1.659 1 95.06 29 THR B C 1
ATOM 1303 O O . THR B 1 29 ? -1.214 -17.094 -1.413 1 95.06 29 THR B O 1
ATOM 1306 N N . PHE B 1 30 ? -3.146 -17.297 -2.576 1 97.62 30 PHE B N 1
ATOM 1307 C CA . PHE B 1 30 ? -2.885 -16.094 -3.361 1 97.62 30 PHE B CA 1
ATOM 1308 C C . PHE B 1 30 ? -2.723 -14.883 -2.455 1 97.62 30 PHE B C 1
ATOM 1310 O O . PHE B 1 30 ? -1.756 -14.125 -2.586 1 97.62 30 PHE B O 1
ATOM 1317 N N . ALA B 1 31 ? -3.68 -14.695 -1.586 1 96.38 31 ALA B N 1
ATOM 1318 C CA . ALA B 1 31 ? -3.67 -13.531 -0.702 1 96.38 31 ALA B CA 1
ATOM 1319 C C . ALA B 1 31 ? -2.408 -13.508 0.158 1 96.38 31 ALA B C 1
ATOM 1321 O O . ALA B 1 31 ? -1.778 -12.461 0.316 1 96.38 31 ALA B O 1
ATOM 1322 N N . ASN B 1 32 ? -2.041 -14.641 0.698 1 94.69 32 ASN B N 1
ATOM 1323 C CA . ASN B 1 32 ? -0.815 -14.727 1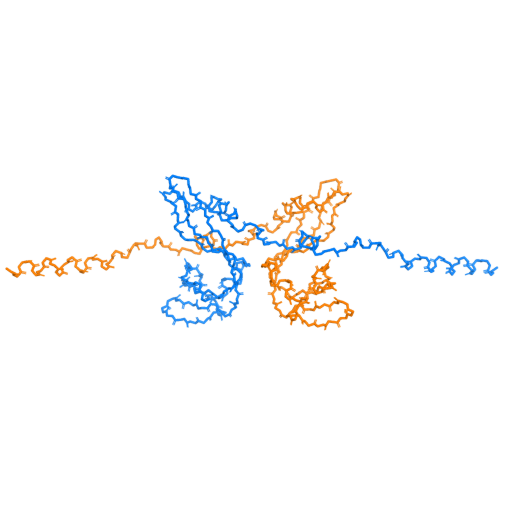.484 1 94.69 32 ASN B CA 1
ATOM 1324 C C . ASN B 1 32 ? 0.411 -14.367 0.65 1 94.69 32 ASN B C 1
ATOM 1326 O O . ASN B 1 32 ? 1.255 -13.578 1.088 1 94.69 32 ASN B O 1
ATOM 1330 N N . ASN B 1 33 ? 0.473 -14.812 -0.554 1 95.88 33 ASN B N 1
ATOM 1331 C CA . ASN B 1 33 ? 1.679 -14.719 -1.37 1 95.88 33 ASN B CA 1
ATOM 1332 C C . ASN B 1 33 ? 1.827 -13.336 -1.998 1 95.88 33 ASN B C 1
ATOM 1334 O O . ASN B 1 33 ? 2.943 -12.891 -2.271 1 95.88 33 ASN B O 1
ATOM 1338 N N . HIS B 1 34 ? 0.652 -12.609 -2.178 1 96.62 34 HIS B N 1
ATOM 1339 C CA . HIS B 1 34 ? 0.771 -11.516 -3.131 1 96.62 34 HIS B CA 1
ATOM 1340 C C . HIS B 1 34 ? 0.132 -10.242 -2.588 1 96.62 34 HIS B C 1
ATOM 1342 O O . HIS B 1 34 ? 0.348 -9.156 -3.129 1 96.62 34 HIS B O 1
ATOM 1348 N N . ILE B 1 35 ? -0.659 -10.312 -1.518 1 94.69 35 ILE B N 1
ATOM 1349 C CA . ILE B 1 35 ? -1.31 -9.102 -1.025 1 94.69 35 ILE B CA 1
ATOM 1350 C C . ILE B 1 35 ? -0.521 -8.539 0.154 1 94.69 35 ILE B C 1
ATOM 1352 O O . ILE B 1 35 ? -0.313 -9.227 1.157 1 94.69 35 ILE B O 1
ATOM 1356 N N . ALA B 1 36 ? -0.039 -7.309 0.012 1 90.69 36 ALA B N 1
ATOM 1357 C CA . ALA B 1 36 ? 0.754 -6.637 1.039 1 90.69 36 ALA B CA 1
ATOM 1358 C C . ALA B 1 36 ? -0.069 -5.574 1.76 1 90.69 36 ALA B C 1
ATOM 1360 O O . ALA B 1 36 ? 0.479 -4.582 2.25 1 90.69 36 ALA B O 1
ATOM 1361 N N . PHE B 1 37 ? -1.241 -5.68 2.018 1 90.06 37 PHE B N 1
ATOM 1362 C CA . PHE B 1 37 ? -2.123 -4.773 2.744 1 90.06 37 PHE B CA 1
ATOM 1363 C C . PHE B 1 37 ? -2.451 -5.328 4.125 1 90.06 37 PHE B C 1
ATOM 1365 O O . PHE B 1 37 ? -2.596 -6.543 4.293 1 90.06 37 PHE B O 1
ATOM 1372 N N . PRO B 1 38 ? -2.533 -4.383 5.098 1 86.44 38 PRO B N 1
ATOM 1373 C CA . PRO B 1 38 ? -2.75 -4.891 6.453 1 86.44 38 PRO B CA 1
ATOM 1374 C C . PRO B 1 38 ? -4.035 -5.703 6.582 1 86.44 38 PRO B C 1
ATOM 1376 O O . PRO B 1 38 ? -5.105 -5.242 6.176 1 86.44 38 PRO B O 1
ATOM 1379 N N . ILE B 1 39 ? -3.896 -6.879 7.145 1 83.38 39 ILE B N 1
ATOM 1380 C CA . ILE B 1 39 ? -5.043 -7.734 7.434 1 83.38 39 ILE B CA 1
ATOM 1381 C C . ILE B 1 39 ? -5.84 -7.156 8.602 1 83.38 39 ILE B C 1
ATOM 1383 O O . ILE B 1 39 ? -7.07 -7.207 8.609 1 83.38 39 ILE B O 1
ATOM 1387 N N . ASP B 1 40 ? -5.168 -6.609 9.477 1 92 40 ASP B N 1
ATOM 1388 C CA . ASP B 1 40 ? -5.73 -5.949 10.656 1 92 40 ASP B CA 1
ATOM 1389 C C . ASP B 1 40 ? -5.367 -4.469 10.68 1 92 40 ASP B C 1
ATOM 1391 O O . ASP B 1 40 ? -4.328 -4.086 11.227 1 92 40 ASP B O 1
ATOM 1395 N N . PRO B 1 41 ? -6.305 -3.645 10.172 1 94.38 41 PRO B N 1
ATOM 1396 C CA . PRO B 1 41 ? -5.988 -2.215 10.102 1 94.38 41 PRO B CA 1
ATOM 1397 C C . PRO B 1 41 ? -5.742 -1.597 11.477 1 94.38 41 PRO B C 1
ATOM 1399 O O . PRO B 1 41 ? -4.902 -0.701 11.617 1 94.38 41 PRO B O 1
ATOM 1402 N N . SER B 1 42 ? -6.469 -1.992 12.484 1 96.69 42 SER B N 1
ATOM 1403 C CA . SER B 1 42 ? -6.266 -1.44 13.82 1 96.69 42 SER B CA 1
ATOM 1404 C C . SER B 1 42 ? -4.891 -1.802 14.367 1 96.69 42 SER B C 1
ATOM 1406 O O . SER B 1 42 ? -4.184 -0.943 14.898 1 96.69 42 SER B O 1
ATOM 1408 N N . GLY B 1 43 ? -4.535 -3.09 14.258 1 95.44 43 GLY B N 1
ATOM 1409 C CA . GLY B 1 43 ? -3.195 -3.49 14.648 1 95.44 43 GLY B CA 1
ATOM 1410 C C . GLY B 1 43 ? -2.107 -2.76 13.883 1 95.44 43 GLY B C 1
ATOM 1411 O O . GLY B 1 43 ? -1.082 -2.385 14.461 1 95.44 43 GLY B O 1
ATOM 1412 N N . TYR B 1 44 ? -2.33 -2.572 12.625 1 94.94 44 TYR B N 1
ATOM 1413 C CA . TYR B 1 44 ? -1.397 -1.805 11.812 1 94.94 44 TYR B CA 1
ATOM 1414 C C . TYR B 1 44 ? -1.232 -0.39 12.352 1 94.94 44 TYR B C 1
ATOM 1416 O O . TYR B 1 44 ? -0.11 0.104 12.484 1 94.94 44 TYR B O 1
ATOM 1424 N N . CYS B 1 45 ? -2.342 0.284 12.625 1 97.69 45 CYS B N 1
ATOM 1425 C CA . CYS B 1 45 ? -2.295 1.638 13.164 1 97.69 45 CYS B CA 1
ATOM 1426 C C . CYS B 1 45 ? -1.496 1.679 14.461 1 97.69 45 CYS B C 1
ATOM 1428 O O . CYS B 1 45 ? -0.613 2.521 14.625 1 97.69 45 CYS B O 1
ATOM 1430 N N . ASP B 1 46 ? -1.785 0.764 15.352 1 97.38 46 ASP B N 1
ATOM 1431 C CA . ASP B 1 46 ? -1.062 0.724 16.609 1 97.38 46 ASP B CA 1
ATOM 1432 C C . ASP B 1 46 ? 0.441 0.585 16.391 1 97.38 46 ASP B C 1
ATOM 1434 O O . ASP B 1 46 ? 1.236 1.308 17 1 97.38 46 ASP B O 1
ATOM 1438 N N . LEU B 1 47 ? 0.774 -0.33 15.508 1 95.12 47 LEU B N 1
ATOM 1439 C CA . LEU B 1 47 ? 2.184 -0.581 15.234 1 95.12 47 LEU B CA 1
ATOM 1440 C C . LEU B 1 47 ? 2.838 0.638 14.594 1 95.12 47 LEU B C 1
ATOM 1442 O O . LEU B 1 47 ? 3.898 1.085 15.031 1 95.12 47 LEU B O 1
ATOM 1446 N N . MET B 1 48 ? 2.246 1.182 13.617 1 95.88 48 MET B N 1
ATOM 1447 C CA . MET B 1 48 ? 2.861 2.246 12.828 1 95.88 48 MET B CA 1
ATOM 1448 C C . MET B 1 48 ? 2.939 3.541 13.625 1 95.88 48 MET B C 1
ATOM 1450 O O . MET B 1 48 ? 3.926 4.273 13.539 1 95.88 48 MET B O 1
ATOM 1454 N N . MET B 1 49 ? 1.881 3.869 14.383 1 97.19 49 MET B N 1
ATOM 1455 C CA . MET B 1 49 ? 1.91 5.062 15.227 1 97.19 49 MET B CA 1
ATOM 1456 C C . MET B 1 49 ? 3.086 5.012 16.203 1 97.19 49 MET B C 1
ATOM 1458 O O . MET B 1 49 ? 3.732 6.031 16.453 1 97.19 49 MET B O 1
ATOM 1462 N N . ARG B 1 50 ? 3.328 3.855 16.703 1 94.38 50 ARG B N 1
ATOM 1463 C CA . ARG B 1 50 ? 4.438 3.676 17.641 1 94.38 50 ARG B CA 1
ATOM 1464 C C . ARG B 1 50 ? 5.777 3.754 16.906 1 94.38 50 ARG B C 1
ATOM 1466 O O . ARG B 1 50 ? 6.672 4.496 17.328 1 94.38 50 ARG B O 1
ATOM 1473 N N . ARG B 1 51 ? 5.914 3.023 15.828 1 93.12 51 ARG B N 1
ATOM 1474 C CA . ARG B 1 51 ? 7.172 2.92 15.094 1 93.12 51 ARG B CA 1
ATOM 1475 C C . ARG B 1 51 ? 7.609 4.281 14.57 1 93.12 51 ARG B C 1
ATOM 1477 O O . ARG B 1 51 ? 8.805 4.586 14.539 1 93.12 51 ARG B O 1
ATOM 1484 N N . LYS B 1 52 ? 6.672 5.074 14.203 1 95.25 52 LYS B N 1
ATOM 1485 C CA . LYS B 1 52 ? 6.988 6.359 13.578 1 95.25 52 LYS B CA 1
ATOM 1486 C C . LYS B 1 52 ? 7.047 7.473 14.617 1 95.25 52 LYS B C 1
ATOM 1488 O O . LYS B 1 52 ? 7.309 8.633 14.281 1 95.25 52 LYS B O 1
ATOM 1493 N N . GLY B 1 53 ? 6.777 7.16 15.836 1 95.81 53 GLY B N 1
ATOM 1494 C CA . GLY B 1 53 ? 6.895 8.125 16.922 1 95.81 53 GLY B CA 1
ATOM 1495 C C . GLY B 1 53 ? 5.828 9.203 16.875 1 95.81 53 GLY B C 1
ATOM 1496 O O . GLY B 1 53 ? 6.109 10.375 17.125 1 95.81 53 GLY B O 1
ATOM 1497 N N . LEU B 1 54 ? 4.617 8.828 16.594 1 96.69 54 LEU B N 1
ATOM 1498 C CA . LEU B 1 54 ? 3.584 9.836 16.375 1 96.69 54 LEU B CA 1
ATOM 1499 C C . LEU B 1 54 ? 2.818 10.109 17.672 1 96.69 54 LEU B C 1
ATOM 1501 O O . LEU B 1 54 ? 1.964 10.992 17.703 1 96.69 54 LEU B O 1
ATOM 1505 N N . ASN B 1 55 ? 3.135 9.391 18.703 1 95.69 55 ASN B N 1
ATOM 1506 C CA . ASN B 1 55 ? 2.457 9.5 19.984 1 95.69 55 ASN B CA 1
ATOM 1507 C C . ASN B 1 55 ? 3.438 9.805 21.109 1 95.69 55 ASN B C 1
ATOM 1509 O O . ASN B 1 55 ? 3.473 9.102 22.125 1 95.69 55 ASN B O 1
ATOM 1513 N N . GLN B 1 56 ? 4.117 10.883 21.078 1 92.88 56 GLN B N 1
ATOM 1514 C CA . GLN B 1 56 ? 5.195 11.125 22.031 1 92.88 56 GLN B CA 1
ATOM 1515 C C . GLN B 1 56 ? 4.699 11.914 23.234 1 92.88 56 GLN B C 1
ATOM 1517 O O . GLN B 1 56 ? 5.082 11.625 24.375 1 92.88 56 GLN B O 1
ATOM 1522 N N . VAL B 1 57 ? 3.824 12.844 23.109 1 93.38 57 VAL B N 1
ATOM 1523 C CA . VAL B 1 57 ? 3.365 13.703 24.188 1 93.38 57 VAL B CA 1
ATOM 1524 C C . VAL B 1 57 ? 1.86 13.531 24.391 1 93.38 57 VAL B C 1
ATOM 1526 O O . VAL B 1 57 ? 1.335 13.797 25.469 1 93.38 57 VAL B O 1
ATOM 1529 N N . ARG B 1 58 ? 1.23 13.078 23.5 1 96.44 58 ARG B N 1
ATOM 1530 C CA . ARG B 1 58 ? -0.197 12.773 23.469 1 96.44 58 ARG B CA 1
ATOM 1531 C C . ARG B 1 58 ? -0.506 11.719 22.406 1 96.44 58 ARG B C 1
ATOM 1533 O O . ARG B 1 58 ? 0.35 11.391 21.578 1 96.44 58 ARG B O 1
ATOM 1540 N N . CYS B 1 59 ? -1.692 11.203 22.5 1 97.88 59 CYS B N 1
ATOM 1541 C CA . CYS B 1 59 ? -2.162 10.359 21.406 1 97.88 59 CYS B CA 1
ATOM 1542 C C . CYS B 1 59 ? -2.648 11.211 20.234 1 97.88 59 CYS B C 1
ATOM 1544 O O . CYS B 1 59 ? -3.602 11.977 20.375 1 97.88 59 CYS B O 1
ATOM 1546 N N . LYS B 1 60 ? -1.926 11.156 19.125 1 96.5 60 LYS B N 1
ATOM 1547 C CA . LYS B 1 60 ? -2.447 11.844 17.953 1 96.5 60 LYS B CA 1
ATOM 1548 C C . LYS B 1 60 ? -3.869 11.391 17.641 1 96.5 60 LYS B C 1
ATOM 1550 O O . LYS B 1 60 ? -4.137 10.188 17.516 1 96.5 60 LYS B O 1
ATOM 1555 N N . PRO B 1 61 ? -4.801 12.289 17.547 1 96.62 61 PRO B N 1
ATOM 1556 C CA . PRO B 1 61 ? -6.203 11.875 17.438 1 96.62 61 PRO B CA 1
ATOM 1557 C C . PRO B 1 61 ? -6.492 11.109 16.141 1 96.62 61 PRO B C 1
ATOM 1559 O O . PRO B 1 61 ? -7.18 10.086 16.172 1 96.62 61 PRO B O 1
ATOM 1562 N N . ILE B 1 62 ? -6.023 11.656 15.016 1 97.5 62 ILE B N 1
ATOM 1563 C CA . ILE B 1 62 ? -6.277 11.062 13.711 1 97.5 62 ILE B CA 1
ATOM 1564 C C . ILE B 1 62 ? -4.988 11.055 12.891 1 97.5 62 ILE B C 1
ATOM 1566 O O . ILE B 1 62 ? -4.223 12.023 12.914 1 97.5 62 ILE B O 1
ATOM 1570 N N . ASN B 1 63 ? -4.699 9.945 12.258 1 97.38 63 ASN B N 1
ATOM 1571 C CA . ASN B 1 63 ? -3.645 9.906 11.258 1 97.38 63 ASN B CA 1
ATOM 1572 C C . ASN B 1 63 ? -4.062 9.07 10.047 1 97.38 63 ASN B C 1
ATOM 1574 O O . ASN B 1 63 ? -4.805 8.094 10.18 1 97.38 63 ASN B O 1
ATOM 1578 N N . ASN B 1 64 ? -3.666 9.5 8.859 1 97.88 64 ASN B N 1
ATOM 1579 C CA . ASN B 1 64 ? -3.908 8.773 7.617 1 97.88 64 ASN B CA 1
ATOM 1580 C C . ASN B 1 64 ? -2.604 8.281 6.992 1 97.88 64 ASN B C 1
ATOM 1582 O O . ASN B 1 64 ? -1.668 9.062 6.809 1 97.88 64 ASN B O 1
ATOM 1586 N N . PHE B 1 65 ? -2.547 7 6.73 1 96.88 65 PHE B N 1
ATOM 1587 C CA . PHE B 1 65 ? -1.396 6.418 6.051 1 96.88 65 PHE B CA 1
ATOM 1588 C C . PHE B 1 65 ? -1.736 6.078 4.605 1 96.88 65 PHE B C 1
ATOM 1590 O O . PHE B 1 65 ? -2.664 5.309 4.344 1 96.88 65 PHE B O 1
ATOM 1597 N N . ILE B 1 66 ? -0.978 6.645 3.646 1 95.81 66 ILE B N 1
ATOM 1598 C CA . ILE B 1 66 ? -1.188 6.391 2.225 1 95.81 66 ILE B CA 1
ATOM 1599 C C . ILE B 1 66 ? -0.318 5.219 1.775 1 95.81 66 ILE B C 1
ATOM 1601 O O . ILE B 1 66 ? 0.903 5.242 1.949 1 95.81 66 ILE B O 1
ATOM 1605 N N . TYR B 1 67 ? -0.933 4.234 1.247 1 92.56 67 TYR B N 1
ATOM 1606 C CA . TYR B 1 67 ? -0.253 3.035 0.773 1 92.56 67 TYR B CA 1
ATOM 1607 C C . TYR B 1 67 ? 0.122 3.166 -0.698 1 92.56 67 TYR B C 1
ATOM 1609 O O . TYR B 1 67 ? -0.494 2.535 -1.562 1 92.56 67 TYR B O 1
ATOM 1617 N N . ALA B 1 68 ? 1.146 3.934 -0.991 1 92.69 68 ALA B N 1
ATOM 1618 C CA . ALA B 1 68 ? 1.653 4.145 -2.344 1 92.69 68 ALA B CA 1
ATOM 1619 C C . ALA B 1 68 ? 3.115 4.582 -2.32 1 92.69 68 ALA B C 1
ATOM 1621 O O . ALA B 1 68 ? 3.596 5.117 -1.317 1 92.69 68 ALA B O 1
ATOM 1622 N N . PRO B 1 69 ? 3.869 4.324 -3.461 1 91.44 69 PRO B N 1
ATOM 1623 C CA . PRO B 1 69 ? 5.246 4.82 -3.52 1 91.44 69 PRO B CA 1
ATOM 1624 C C . PRO B 1 69 ? 5.332 6.336 -3.365 1 91.44 69 PRO B C 1
ATOM 1626 O O . PRO B 1 69 ? 4.473 7.062 -3.871 1 91.44 69 PRO B O 1
ATOM 1629 N N . PRO B 1 70 ? 6.453 6.734 -2.695 1 94 70 PRO B N 1
ATOM 1630 C CA . PRO B 1 70 ? 6.613 8.172 -2.484 1 94 70 PRO B CA 1
ATOM 1631 C C . PRO B 1 70 ? 6.523 8.977 -3.781 1 94 70 PRO B C 1
ATOM 1633 O O . PRO B 1 70 ? 5.965 10.07 -3.797 1 94 70 PRO B O 1
ATOM 1636 N N . SER B 1 71 ? 6.973 8.391 -4.863 1 93.25 71 SER B N 1
ATOM 1637 C CA . SER B 1 71 ? 7.008 9.125 -6.125 1 93.25 71 SER B CA 1
ATOM 1638 C C . SER B 1 71 ? 5.605 9.484 -6.594 1 93.25 71 SER B C 1
ATOM 1640 O O . SER B 1 71 ? 5.383 10.578 -7.117 1 93.25 71 SER B O 1
ATOM 1642 N N . LEU B 1 72 ? 4.629 8.617 -6.406 1 94.44 72 LEU B N 1
ATOM 1643 C CA . LEU B 1 72 ? 3.256 8.867 -6.824 1 94.44 72 LEU B CA 1
ATOM 1644 C C . LEU B 1 72 ? 2.619 9.961 -5.973 1 94.44 72 LEU B C 1
ATOM 1646 O O . LEU B 1 72 ? 1.813 10.75 -6.469 1 94.44 72 LEU B O 1
ATOM 1650 N N . ILE B 1 73 ? 2.988 9.977 -4.738 1 96.88 73 ILE B N 1
ATOM 1651 C CA . ILE B 1 73 ? 2.441 10.961 -3.811 1 96.88 73 ILE B CA 1
ATOM 1652 C C . ILE B 1 73 ? 3.057 12.328 -4.086 1 96.88 73 ILE B C 1
ATOM 1654 O O . ILE B 1 73 ? 2.346 13.336 -4.152 1 96.88 73 ILE B O 1
ATOM 1658 N N . ILE B 1 74 ? 4.375 12.359 -4.297 1 97.5 74 ILE B N 1
ATOM 1659 C CA . ILE B 1 74 ? 5.094 13.594 -4.621 1 97.5 74 ILE B CA 1
ATOM 1660 C C . ILE B 1 74 ? 4.551 14.172 -5.926 1 97.5 74 ILE B C 1
ATOM 1662 O O . ILE B 1 74 ? 4.418 15.391 -6.055 1 97.5 74 ILE B O 1
ATOM 1666 N N . ALA B 1 75 ? 4.176 13.336 -6.848 1 97.69 75 ALA B N 1
ATOM 166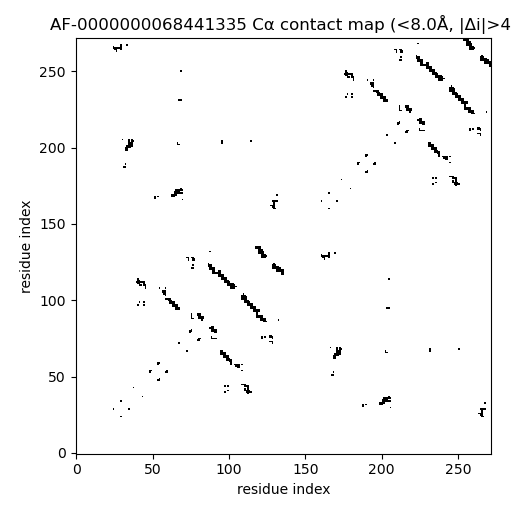7 C CA . ALA B 1 75 ? 3.711 13.766 -8.164 1 97.69 75 ALA B CA 1
ATOM 1668 C C . ALA B 1 75 ? 2.461 14.633 -8.055 1 97.69 75 ALA B C 1
ATOM 1670 O O . ALA B 1 75 ? 2.201 15.477 -8.914 1 97.69 75 ALA B O 1
ATOM 1671 N N . VAL B 1 76 ? 1.645 14.484 -7.008 1 98.38 76 VAL B N 1
ATOM 1672 C CA . VAL B 1 76 ? 0.449 15.289 -6.797 1 98.38 76 VAL B CA 1
ATOM 1673 C C . VAL B 1 76 ? 0.829 16.766 -6.734 1 98.38 76 VAL B C 1
ATOM 1675 O O . VAL B 1 76 ? 0.101 17.625 -7.238 1 98.38 76 VAL B O 1
ATOM 1678 N N . CYS B 1 77 ? 1.97 17.062 -6.172 1 98.5 77 CYS B N 1
ATOM 1679 C CA . CYS B 1 77 ? 2.461 18.438 -6.023 1 98.5 77 CYS B CA 1
ATOM 1680 C C . CYS B 1 77 ? 3.305 18.844 -7.223 1 98.5 77 CYS B C 1
ATOM 1682 O O . CYS B 1 77 ? 3.779 19.984 -7.293 1 98.5 77 CYS B O 1
ATOM 1684 N N . GLN B 1 78 ? 3.541 17.906 -8.164 1 98.38 78 GLN B N 1
ATOM 1685 C CA . GLN B 1 78 ? 4.438 18.172 -9.281 1 98.38 78 GLN B CA 1
ATOM 1686 C C . GLN B 1 78 ? 3.73 17.969 -10.617 1 98.38 78 GLN B C 1
ATOM 1688 O O . GLN B 1 78 ? 4.34 17.516 -11.586 1 98.38 78 GLN B O 1
ATOM 1693 N N . GLY B 1 79 ? 2.471 18.219 -10.617 1 97.56 79 GLY B N 1
ATOM 1694 C CA . GLY B 1 79 ? 1.798 18.25 -11.906 1 97.56 79 GLY B CA 1
ATOM 1695 C C . GLY B 1 79 ? 0.707 17.203 -12.039 1 97.56 79 GLY B C 1
ATOM 1696 O O . GLY B 1 79 ? -0.134 17.281 -12.938 1 97.56 79 GLY B O 1
ATOM 1697 N N . ALA B 1 80 ? 0.676 16.25 -11.172 1 97.44 80 ALA B N 1
ATOM 1698 C CA . ALA B 1 80 ? -0.312 15.18 -11.273 1 97.44 80 ALA B CA 1
ATOM 1699 C C . ALA B 1 80 ? -1.522 15.469 -10.391 1 97.44 80 ALA B C 1
ATOM 1701 O O . ALA B 1 80 ? -2.406 14.617 -10.242 1 97.44 80 ALA B O 1
ATOM 1702 N N . GLY B 1 81 ? -1.521 16.531 -9.742 1 98.25 81 GLY B N 1
ATOM 1703 C CA . GLY B 1 81 ? -2.67 16.969 -8.969 1 98.25 81 GLY B CA 1
ATOM 1704 C C . GLY B 1 81 ? -3.373 18.172 -9.57 1 98.25 81 GLY B C 1
ATOM 1705 O O . GLY B 1 81 ? -2.877 18.766 -10.531 1 98.25 81 GLY B O 1
ATOM 1706 N N . THR B 1 82 ? -4.566 18.391 -9.094 1 98.56 82 THR B N 1
ATOM 1707 C CA . THR B 1 82 ? -5.328 19.578 -9.477 1 98.56 82 THR B CA 1
ATOM 1708 C C . THR B 1 82 ? -5.305 20.625 -8.359 1 98.56 82 THR B C 1
ATOM 1710 O O . THR B 1 82 ? -5.625 20.312 -7.211 1 98.56 82 THR B O 1
ATOM 1713 N N . HIS B 1 83 ? -4.953 21.828 -8.805 1 98.38 83 HIS B N 1
ATOM 1714 C CA . HIS B 1 83 ? -4.93 22.891 -7.82 1 98.38 83 HIS B CA 1
ATOM 1715 C C . HIS B 1 83 ? -6.312 23.125 -7.223 1 98.38 83 HIS B C 1
ATOM 1717 O O . HIS B 1 83 ? -7.309 23.156 -7.945 1 98.38 83 HIS B O 1
ATOM 1723 N N . TYR B 1 84 ? -6.379 23.156 -5.922 1 97.5 84 TYR B N 1
ATOM 1724 C CA . TYR B 1 84 ? -7.637 23.438 -5.242 1 97.5 84 TYR B CA 1
ATOM 1725 C C . TYR B 1 84 ? -7.672 24.891 -4.766 1 97.5 84 TYR B C 1
ATOM 1727 O O . TYR B 1 84 ? -8.203 25.766 -5.453 1 97.5 84 TYR B O 1
ATOM 1735 N N . GLU B 1 85 ? -7.012 25.25 -3.645 1 96.94 85 GLU B N 1
ATOM 1736 C CA . GLU B 1 85 ? -6.891 26.578 -3.051 1 96.94 85 GLU B CA 1
ATOM 1737 C C . GLU B 1 85 ? -5.535 26.766 -2.375 1 96.94 85 GLU B C 1
ATOM 1739 O O . GLU B 1 85 ? -4.984 25.812 -1.811 1 96.94 85 GLU B O 1
ATOM 1744 N N . LYS B 1 86 ? -5.016 28 -2.529 1 96.62 86 LYS B N 1
ATOM 1745 C CA . LYS B 1 86 ? -3.732 28.297 -1.896 1 96.62 86 LYS B CA 1
ATOM 1746 C C . LYS B 1 86 ? -2.68 27.25 -2.289 1 96.62 86 LYS B C 1
ATOM 1748 O O . LYS B 1 86 ? -2.416 27.047 -3.475 1 96.62 86 LYS B O 1
ATOM 1753 N N . ASN B 1 87 ? -2.084 26.641 -1.379 1 97.56 87 ASN B N 1
ATOM 1754 C CA . ASN B 1 87 ? -1.042 25.672 -1.68 1 97.56 87 ASN B CA 1
ATOM 1755 C C . ASN B 1 87 ? -1.59 24.25 -1.672 1 97.56 87 ASN B C 1
ATOM 1757 O O . ASN B 1 87 ? -0.827 23.281 -1.565 1 97.56 87 ASN B O 1
ATOM 1761 N N . LEU B 1 88 ? -2.887 24.141 -1.758 1 98.31 88 LEU B N 1
ATOM 1762 C CA . LEU B 1 88 ? -3.549 22.844 -1.667 1 98.31 88 LEU B CA 1
ATOM 1763 C C . LEU B 1 88 ? -3.816 22.266 -3.055 1 98.31 88 LEU B C 1
ATOM 1765 O O . LEU B 1 88 ? -4.254 22.984 -3.955 1 98.31 88 LEU B O 1
ATOM 1769 N N . PHE B 1 89 ? -3.52 20.984 -3.258 1 98.69 89 PHE B N 1
ATOM 1770 C CA . PHE B 1 89 ? -3.729 20.266 -4.508 1 98.69 89 PHE B CA 1
ATOM 1771 C C . PHE B 1 89 ? -4.465 18.953 -4.254 1 98.69 89 PHE B C 1
ATOM 1773 O O . PHE B 1 89 ? -4.145 18.219 -3.312 1 98.69 89 PHE B O 1
ATOM 1780 N N . ASP B 1 90 ? -5.477 18.625 -5.086 1 98.69 90 ASP B N 1
ATOM 1781 C CA . ASP B 1 90 ? -6.203 17.359 -5.043 1 98.69 90 ASP B CA 1
ATOM 1782 C C . ASP B 1 90 ? -5.555 16.328 -5.957 1 98.69 90 ASP B C 1
ATOM 1784 O O . ASP B 1 90 ? -5.258 16.609 -7.117 1 98.69 90 ASP B O 1
ATOM 1788 N N . SER B 1 91 ? -5.301 15.133 -5.352 1 98.31 91 SER B N 1
ATOM 1789 C CA . SER B 1 91 ? -4.832 14.07 -6.238 1 98.31 91 SER B CA 1
ATOM 1790 C C . SER B 1 91 ? -5.875 13.742 -7.301 1 98.31 91 SER B C 1
ATOM 1792 O O . SER B 1 91 ? -7.074 13.773 -7.031 1 98.31 91 SER B O 1
ATOM 1794 N N . ARG B 1 92 ? -5.426 13.492 -8.531 1 97.44 92 ARG B N 1
ATOM 1795 C CA . ARG B 1 92 ? -6.32 12.977 -9.562 1 97.44 92 ARG B CA 1
ATOM 1796 C C . ARG B 1 92 ? -6.512 11.469 -9.422 1 97.44 92 ARG B C 1
ATOM 1798 O O . ARG B 1 92 ? -7.613 10.961 -9.641 1 97.44 92 ARG B O 1
ATOM 1805 N N . ARG B 1 93 ? -5.457 10.844 -8.945 1 92.94 93 ARG B N 1
ATOM 1806 C CA . ARG B 1 93 ? -5.516 9.406 -8.734 1 92.94 93 ARG B CA 1
ATOM 1807 C C . ARG B 1 93 ? -6.102 9.07 -7.371 1 92.94 93 ARG B C 1
ATOM 1809 O O . ARG B 1 93 ? -5.98 9.852 -6.43 1 92.94 93 ARG B O 1
ATOM 1816 N N . ILE B 1 94 ? -6.707 7.836 -7.344 1 93.12 94 ILE B N 1
ATOM 1817 C CA . ILE B 1 94 ? -7.203 7.293 -6.082 1 93.12 94 ILE B CA 1
ATOM 1818 C C . ILE B 1 94 ? -6.09 6.512 -5.387 1 93.12 94 ILE B C 1
ATOM 1820 O O . ILE B 1 94 ? -5.305 5.82 -6.043 1 93.12 94 ILE B O 1
ATOM 1824 N N . PHE B 1 95 ? -6.047 6.719 -4.055 1 94.19 95 PHE B N 1
ATOM 1825 C CA . PHE B 1 95 ? -5.059 6.016 -3.25 1 94.19 95 PHE B CA 1
ATOM 1826 C C . PHE B 1 95 ? -5.734 5.094 -2.242 1 94.19 95 PHE B C 1
ATOM 1828 O O . PHE B 1 95 ? -6.863 5.352 -1.82 1 94.19 95 PHE B O 1
ATOM 1835 N N . SER B 1 96 ? -5.066 3.971 -1.942 1 92.56 96 SER B N 1
ATOM 1836 C CA . SER B 1 96 ? -5.414 3.209 -0.748 1 92.56 96 SER B CA 1
ATOM 1837 C C . SER B 1 96 ? -4.902 3.896 0.514 1 92.56 96 SER B C 1
ATOM 1839 O O . SER B 1 96 ? -3.74 4.301 0.579 1 92.56 96 SER B O 1
ATOM 1841 N N . VAL B 1 97 ? -5.789 4.043 1.485 1 95.56 97 VAL B N 1
ATOM 1842 C CA . VAL B 1 97 ? -5.457 4.773 2.705 1 95.56 97 VAL B CA 1
ATOM 1843 C C . VAL B 1 97 ? -5.941 3.988 3.924 1 95.56 97 VAL B C 1
ATOM 1845 O O . VAL B 1 97 ? -6.984 3.332 3.873 1 95.56 97 VAL B O 1
ATOM 1848 N N . ILE B 1 98 ? -5.109 3.941 4.949 1 96.12 98 ILE B N 1
ATOM 1849 C CA . ILE B 1 98 ? -5.582 3.467 6.242 1 96.12 98 ILE B CA 1
ATOM 1850 C C . ILE B 1 98 ? -5.832 4.656 7.168 1 96.12 98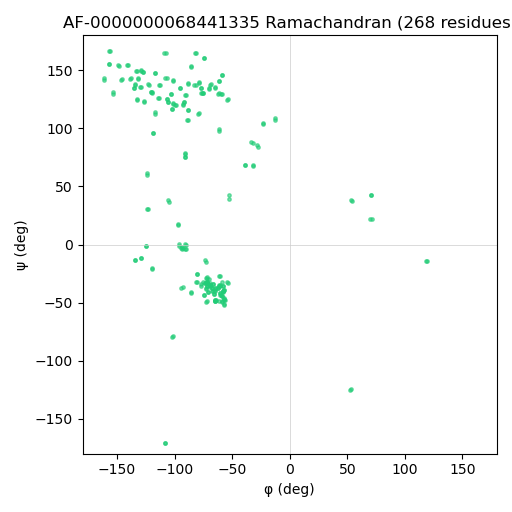 ILE B C 1
ATOM 1852 O O . ILE B 1 98 ? -4.914 5.43 7.457 1 96.12 98 ILE B O 1
ATOM 1856 N N . HIS B 1 99 ? -7.082 4.828 7.559 1 96.94 99 HIS B N 1
ATOM 1857 C CA . HIS B 1 99 ? -7.527 5.863 8.484 1 96.94 99 HIS B CA 1
ATOM 1858 C C . HIS B 1 99 ? -7.445 5.383 9.93 1 96.94 99 HIS B C 1
ATOM 1860 O O . HIS B 1 99 ? -8.102 4.41 10.305 1 96.94 99 HIS B O 1
ATOM 1866 N N . CYS B 1 100 ? -6.582 6.051 10.68 1 98.12 100 CYS B N 1
ATOM 1867 C CA . CYS B 1 100 ? -6.371 5.668 12.07 1 98.12 100 CYS B CA 1
ATOM 1868 C C . CYS B 1 100 ? -7.023 6.672 13.016 1 98.12 100 CYS B C 1
ATOM 1870 O O . CYS B 1 100 ? -6.727 7.867 12.961 1 98.12 100 CYS B O 1
ATOM 1872 N N . THR B 1 101 ? -7.875 6.223 13.914 1 98.25 101 THR B N 1
ATOM 1873 C CA . THR B 1 101 ? -8.516 7.055 14.922 1 98.25 101 THR B CA 1
ATOM 1874 C C . THR B 1 101 ? -8.164 6.57 16.328 1 98.25 101 THR B C 1
ATOM 1876 O O . THR B 1 101 ? -8.344 5.395 16.641 1 98.25 101 THR B O 1
ATOM 1879 N N . ASN B 1 102 ? -7.746 7.535 17.141 1 98.19 102 ASN B N 1
ATOM 1880 C CA . ASN B 1 102 ? -7.359 7.184 18.516 1 98.19 102 ASN B CA 1
ATOM 1881 C C . ASN B 1 102 ? -8.57 6.801 19.359 1 98.19 102 ASN B C 1
ATOM 1883 O O . ASN B 1 102 ? -9.594 7.488 19.328 1 98.19 102 ASN B O 1
ATOM 1887 N N . THR B 1 103 ? -8.422 5.742 20.062 1 98.31 103 THR B N 1
ATOM 1888 C CA . THR B 1 103 ? -9.477 5.285 20.953 1 98.31 103 THR B CA 1
ATOM 1889 C C . THR B 1 103 ? -8.945 5.121 22.375 1 98.31 103 THR B C 1
ATOM 1891 O O . THR B 1 103 ? -9.672 4.688 23.281 1 98.31 103 THR B O 1
ATOM 1894 N N . GLY B 1 104 ? -7.676 5.375 22.547 1 96.88 104 GLY B N 1
ATOM 1895 C CA . GLY B 1 104 ? -7.047 5.219 23.844 1 96.88 104 GLY B CA 1
ATOM 1896 C C . GLY B 1 104 ? -6.707 6.543 24.5 1 96.88 104 GLY B C 1
ATOM 1897 O O . GLY B 1 104 ? -7.246 7.586 24.125 1 96.88 104 GLY B O 1
ATOM 1898 N N . ARG B 1 105 ? -5.91 6.383 25.656 1 96.56 105 ARG B N 1
ATOM 1899 C CA . ARG B 1 105 ? -5.445 7.547 26.406 1 96.56 105 ARG B CA 1
ATOM 1900 C C . ARG B 1 105 ? -3.941 7.484 26.641 1 96.56 105 ARG B C 1
ATOM 1902 O O . ARG B 1 105 ? -3.391 6.406 26.875 1 96.56 105 ARG B O 1
ATOM 1909 N N . PHE B 1 106 ? -3.453 8.617 26.688 1 95.62 106 PHE B N 1
ATOM 1910 C CA . PHE B 1 106 ? -2.014 8.711 26.906 1 95.62 106 PHE B CA 1
ATOM 1911 C C . PHE B 1 106 ? -1.649 8.258 28.328 1 95.62 106 PHE B C 1
ATOM 1913 O O . PHE B 1 106 ? -2.355 8.578 29.281 1 95.62 106 PHE B O 1
ATOM 1920 N N . PRO B 1 107 ? -0.569 7.496 28.438 1 95.81 107 PRO B N 1
ATOM 1921 C CA . PRO B 1 107 ? 0.391 7.145 27.391 1 95.81 107 PRO B CA 1
ATOM 1922 C C . PRO B 1 107 ? 0.018 5.863 26.656 1 95.81 107 PRO B C 1
ATOM 1924 O O . PRO B 1 107 ? 0.763 5.41 25.781 1 95.81 107 PRO B O 1
ATOM 1927 N N . ASN B 1 108 ? -1.059 5.195 26.969 1 96.38 108 ASN B N 1
ATOM 1928 C CA . ASN B 1 108 ? -1.519 3.971 26.328 1 96.38 108 ASN B 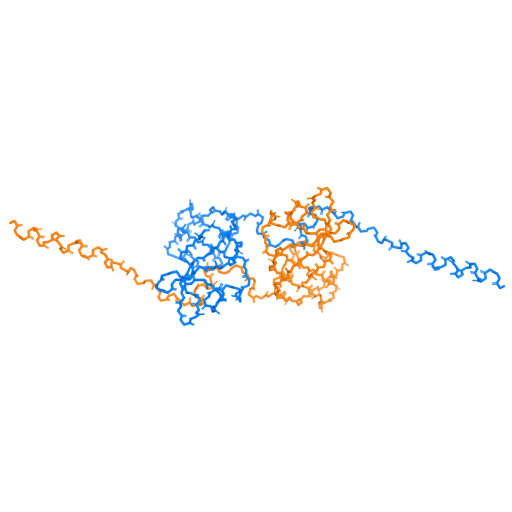CA 1
ATOM 1929 C C . ASN B 1 108 ? -2.463 4.27 25.172 1 96.38 108 ASN B C 1
ATOM 1931 O O . ASN B 1 108 ? -3.67 4.035 25.266 1 96.38 108 ASN B O 1
ATOM 1935 N N . CYS B 1 109 ? -1.872 4.652 24.094 1 97.62 109 CYS B N 1
ATOM 1936 C CA . CYS B 1 109 ? -2.672 4.969 22.906 1 97.62 109 CYS B CA 1
ATOM 1937 C C . CYS B 1 109 ? -3.115 3.701 22.188 1 97.62 109 CYS B C 1
ATOM 1939 O O . CYS B 1 109 ? -2.4 2.697 22.203 1 97.62 109 CYS B O 1
ATOM 1941 N N . ASN B 1 110 ? -4.344 3.668 21.703 1 97.88 110 ASN B N 1
ATOM 1942 C CA . ASN B 1 110 ? -4.938 2.633 20.859 1 97.88 110 ASN B CA 1
ATOM 1943 C C . ASN B 1 110 ? -5.684 3.234 19.672 1 97.88 110 ASN B C 1
ATOM 1945 O O . ASN B 1 110 ? -6.211 4.344 19.766 1 97.88 110 ASN B O 1
ATOM 1949 N N . TYR B 1 111 ? -5.668 2.465 18.641 1 98.06 111 TYR B N 1
ATOM 1950 C CA . TYR B 1 111 ? -6.277 3.043 17.453 1 98.06 111 TYR B CA 1
ATOM 1951 C C . TYR B 1 111 ? -7.25 2.062 16.797 1 98.06 111 TYR B C 1
ATOM 1953 O O . TYR B 1 111 ? -7.031 0.849 16.828 1 98.06 111 TYR B O 1
ATOM 1961 N N . ARG B 1 112 ? -8.328 2.6 16.297 1 98.25 112 ARG B N 1
ATOM 1962 C CA . ARG B 1 112 ? -9.18 1.926 15.312 1 98.25 112 ARG B CA 1
ATOM 1963 C C . ARG B 1 112 ? -8.773 2.283 13.891 1 98.25 112 ARG B C 1
ATOM 1965 O O . ARG B 1 112 ? -8.656 3.461 13.547 1 98.25 112 ARG B O 1
ATOM 1972 N N . GLY B 1 113 ? -8.43 1.258 13.18 1 97.5 113 GLY B N 1
ATOM 1973 C CA . GLY B 1 113 ? -8.039 1.45 11.797 1 97.5 113 GLY B CA 1
ATOM 1974 C C . GLY B 1 113 ? -9.133 1.084 10.812 1 97.5 113 GLY B C 1
ATOM 1975 O O . GLY B 1 113 ? -9.867 0.119 11.023 1 97.5 113 GLY B O 1
ATOM 1976 N N . ARG B 1 114 ? -9.266 1.858 9.742 1 96 114 ARG B N 1
ATOM 1977 C CA . ARG B 1 114 ? -10.195 1.58 8.648 1 96 114 ARG B CA 1
ATOM 1978 C C . ARG B 1 114 ? -9.508 1.735 7.297 1 96 114 ARG B C 1
ATOM 1980 O O . ARG B 1 114 ? -8.891 2.766 7.02 1 96 114 ARG B O 1
ATOM 1987 N N . ALA B 1 115 ? -9.562 0.665 6.457 1 93.56 115 ALA B N 1
ATOM 1988 C CA . ALA B 1 115 ? -9.047 0.736 5.094 1 93.56 115 ALA B CA 1
ATOM 1989 C C . ALA B 1 115 ? -10.016 1.484 4.18 1 93.56 115 ALA B C 1
ATOM 1991 O O . ALA B 1 115 ? -11.227 1.274 4.246 1 93.56 115 ALA B O 1
ATOM 1992 N N . MET B 1 116 ? -9.469 2.402 3.365 1 92.5 116 MET B N 1
ATOM 1993 C CA . MET B 1 116 ? -10.273 3.219 2.457 1 92.5 116 MET B CA 1
ATOM 1994 C C . MET B 1 116 ? -9.562 3.396 1.117 1 92.5 116 MET B C 1
ATOM 1996 O O . MET B 1 116 ? -8.352 3.221 1.022 1 92.5 116 MET B O 1
ATOM 2000 N N . ILE B 1 117 ? -10.352 3.621 0.112 1 91.88 117 ILE B N 1
ATOM 2001 C CA . ILE B 1 117 ? -9.844 4.051 -1.186 1 91.88 117 ILE B CA 1
ATOM 2002 C C . ILE B 1 117 ? -10.375 5.441 -1.517 1 91.88 117 ILE B C 1
ATOM 2004 O O . ILE B 1 117 ? -11.586 5.629 -1.667 1 91.88 117 ILE B O 1
ATOM 2008 N N . GLN B 1 118 ? -9.445 6.48 -1.549 1 94.5 118 GLN B N 1
ATOM 2009 C CA . GLN B 1 118 ? -9.852 7.879 -1.648 1 94.5 118 GLN B CA 1
ATOM 2010 C C . GLN B 1 118 ? -8.82 8.703 -2.418 1 94.5 118 GLN B C 1
ATOM 2012 O O . GLN B 1 118 ? -7.668 8.289 -2.549 1 94.5 118 GLN B O 1
ATOM 2017 N N . ARG B 1 119 ? -9.281 9.75 -3.01 1 97.25 119 ARG B N 1
ATOM 2018 C CA . ARG B 1 119 ? -8.352 10.812 -3.383 1 97.25 119 ARG B CA 1
ATOM 2019 C C . ARG B 1 119 ? -7.91 11.609 -2.158 1 97.25 119 ARG B C 1
ATOM 2021 O O . ARG B 1 119 ? -8.547 11.539 -1.103 1 97.25 119 ARG B O 1
ATOM 2028 N N . VAL B 1 120 ? -6.793 12.305 -2.322 1 98.12 120 VAL B N 1
ATOM 2029 C CA . VAL B 1 120 ? -6.281 13.07 -1.188 1 98.12 120 VAL B CA 1
ATOM 2030 C C . VAL B 1 120 ? -6.031 14.516 -1.606 1 98.12 120 VAL B C 1
ATOM 2032 O O . VAL B 1 120 ? -5.77 14.789 -2.779 1 98.12 120 VAL B O 1
ATOM 2035 N N . ARG B 1 121 ? -6.207 15.477 -0.654 1 98.38 121 ARG B N 1
ATOM 2036 C CA . ARG B 1 121 ? -5.773 16.859 -0.778 1 98.38 121 ARG B CA 1
ATOM 2037 C C . ARG B 1 121 ? -4.48 17.109 -0.005 1 98.38 121 ARG B C 1
ATOM 2039 O O . ARG B 1 121 ? -4.414 16.859 1.2 1 98.38 121 ARG B O 1
ATOM 2046 N N . LEU B 1 122 ? -3.463 17.547 -0.737 1 98.62 122 LEU B N 1
ATOM 2047 C CA . LEU B 1 122 ? -2.158 17.75 -0.12 1 98.62 122 LEU B CA 1
ATOM 2048 C C . LEU B 1 122 ? -1.793 19.234 -0.091 1 98.62 122 LEU B C 1
ATOM 2050 O O . LEU B 1 122 ? -2.092 19.969 -1.035 1 98.62 122 LEU B O 1
ATOM 2054 N N . GLY B 1 123 ? -1.249 19.672 1.055 1 98 123 GLY B N 1
ATOM 2055 C CA . GLY B 1 123 ? -0.521 20.922 1.06 1 98 123 GLY B CA 1
ATOM 2056 C C . GLY B 1 123 ? 0.867 20.812 0.458 1 98 123 GLY B C 1
ATOM 2057 O O . GLY B 1 123 ? 1.637 19.922 0.819 1 98 123 GLY B O 1
ATOM 2058 N N . CYS B 1 124 ? 1.227 21.734 -0.493 1 98.06 124 CYS B N 1
ATOM 2059 C CA . CYS B 1 124 ? 2.488 21.656 -1.22 1 98.06 124 CYS B CA 1
ATOM 2060 C C . CYS B 1 124 ? 3.342 22.891 -0.979 1 98.06 124 CYS B C 1
ATOM 2062 O O . CYS B 1 124 ? 2.842 24.016 -1.038 1 98.06 124 CYS B O 1
ATOM 2064 N N . VAL B 1 125 ? 4.605 22.703 -0.652 1 97.5 125 VAL B N 1
ATOM 2065 C CA . VAL B 1 125 ? 5.625 23.75 -0.557 1 97.5 125 VAL B CA 1
ATOM 2066 C C . VAL B 1 125 ? 6.832 23.359 -1.411 1 97.5 125 VAL B C 1
ATOM 2068 O O . VAL B 1 125 ? 7.375 22.266 -1.279 1 97.5 125 VAL B O 1
ATOM 2071 N N . GLN B 1 126 ? 7.184 24.281 -2.387 1 97.19 126 GLN B N 1
ATOM 2072 C CA . GLN B 1 126 ? 8.273 24.031 -3.324 1 97.19 126 GLN B CA 1
ATOM 2073 C C . GLN B 1 126 ? 8.07 22.703 -4.055 1 97.19 126 GLN B C 1
ATOM 2075 O O . GLN B 1 126 ? 8.992 21.891 -4.156 1 97.19 126 GLN B O 1
ATOM 2080 N N . ARG B 1 127 ? 6.887 22.438 -4.352 1 97.62 127 ARG B N 1
ATOM 2081 C CA . ARG B 1 127 ? 6.473 21.297 -5.168 1 97.62 127 ARG B CA 1
ATOM 2082 C C . ARG B 1 127 ? 6.652 20 -4.406 1 97.62 127 ARG B C 1
ATOM 2084 O O . ARG B 1 127 ? 6.758 18.922 -5.012 1 97.62 127 ARG B O 1
ATOM 2091 N N . MET B 1 128 ? 6.688 20.094 -3.082 1 98.31 128 MET B N 1
ATOM 2092 C CA . MET B 1 128 ? 6.773 18.906 -2.236 1 98.31 128 MET B CA 1
ATOM 2093 C C . MET B 1 128 ? 5.605 18.859 -1.256 1 98.31 128 MET B C 1
ATOM 2095 O O . MET B 1 128 ? 5.211 19.891 -0.699 1 98.31 128 MET B O 1
ATOM 2099 N N . PRO B 1 129 ? 5.023 17.625 -1.087 1 98.25 129 PRO B N 1
ATOM 2100 C CA . PRO B 1 129 ? 3.959 17.547 -0.083 1 98.25 129 PRO B CA 1
ATOM 2101 C C . PRO B 1 129 ? 4.461 17.812 1.333 1 98.25 129 PRO B C 1
ATOM 2103 O O . PRO B 1 129 ? 5.508 17.297 1.73 1 98.25 129 PRO B O 1
ATOM 2106 N N . VAL B 1 130 ? 3.73 18.609 2.049 1 97.69 130 VAL B N 1
ATOM 2107 C CA . VAL B 1 130 ? 4.168 18.906 3.408 1 97.69 130 VAL B CA 1
ATOM 2108 C C . VAL B 1 130 ? 3.018 18.672 4.387 1 97.69 130 VAL B C 1
ATOM 2110 O O . VAL B 1 130 ? 3.215 18.688 5.602 1 97.69 130 VAL B O 1
ATOM 2113 N N . HIS B 1 131 ? 1.755 18.484 3.857 1 95.62 131 HIS B N 1
ATOM 2114 C CA . HIS B 1 131 ? 0.579 18.312 4.703 1 95.62 131 HIS B CA 1
ATOM 2115 C C . HIS B 1 131 ? -0.502 17.5 3.984 1 95.62 131 HIS B C 1
ATOM 2117 O O . HIS B 1 131 ? -0.715 17.688 2.783 1 95.62 131 HIS B O 1
ATOM 2123 N N . LEU B 1 132 ? -1.018 16.484 4.699 1 97.62 132 LEU B N 1
ATOM 2124 C CA . LEU B 1 132 ? -2.234 15.836 4.219 1 97.62 132 LEU B CA 1
ATOM 2125 C C . LEU B 1 132 ? -3.473 16.531 4.777 1 97.62 132 LEU B C 1
ATOM 2127 O O . LEU B 1 132 ? -3.848 16.312 5.93 1 97.62 132 LEU B O 1
ATOM 2131 N N . ALA B 1 133 ? -4.137 17.234 3.979 1 95.44 133 ALA B N 1
ATOM 2132 C CA . ALA B 1 133 ? -5.191 18.141 4.438 1 95.44 133 ALA B CA 1
ATOM 2133 C C . ALA B 1 133 ? -6.52 17.406 4.574 1 95.44 133 ALA B C 1
ATOM 2135 O O . ALA B 1 133 ? -7.289 17.672 5.5 1 95.44 133 ALA B O 1
ATOM 2136 N N . GLN B 1 134 ? -6.789 16.531 3.576 1 95.62 134 GLN B N 1
ATOM 2137 C CA . GLN B 1 134 ? -8.117 15.922 3.57 1 95.62 134 GLN B CA 1
ATOM 2138 C C . GLN B 1 134 ? -8.141 14.664 2.711 1 95.62 134 GLN B C 1
ATOM 2140 O O . GLN B 1 134 ? -7.449 14.586 1.695 1 95.62 134 GLN B O 1
ATOM 2145 N N . LEU B 1 135 ? -8.891 13.719 3.189 1 96.19 135 LEU B N 1
ATOM 2146 C CA . LEU B 1 135 ? -9.344 12.656 2.297 1 96.19 135 LEU B CA 1
ATOM 2147 C C . LEU B 1 135 ? -10.586 13.102 1.52 1 96.19 135 LEU B C 1
ATOM 2149 O O . LEU B 1 135 ? -11.469 13.758 2.074 1 96.19 135 LEU B O 1
ATOM 2153 N N . LEU B 1 136 ? -10.617 12.797 0.278 1 95.88 136 LEU B N 1
ATOM 2154 C CA . LEU B 1 136 ? -11.68 13.328 -0.57 1 95.88 136 LEU B CA 1
ATOM 2155 C C . LEU B 1 136 ? -12.695 12.25 -0.914 1 95.88 136 LEU B C 1
ATOM 2157 O O . LEU B 1 136 ? -12.344 11.086 -1.086 1 95.88 136 LEU B O 1
#